Protein AF-A0A2V7HBR3-F1 (afdb_monomer)

Nearest PDB structures (foldseek):
  8g8a-assembly1_B  TM=5.331E-01  e=3.277E-02  Homo sapiens
  6ot0-assembly1_L  TM=5.656E-01  e=1.658E-01  Mus musculus
  3mls-assembly4_O  TM=4.319E-01  e=7.371E-02  Homo sapiens
  7byd-assembly1_E  TM=4.725E-01  e=1.265E-01  Macaca mulatta
  7m74-assembly1_L  TM=4.779E-01  e=2.554E-01  Homo sapiens

Mean predicted aligned error: 19.45 Å

Sequence (365 aa):
MLPGEAHLRPVYDGADARVVEDPAALPRAFVAARARCVDDRGALALLRARAIAPAAEVLLADCASPPAPEARIRAVPEAHIMVAPEARIRAVPEAHIMVDEPARVVVAASTDAPAWLVLTDTWFPGWRARVDGADVVVRRADHAFRAVALPPGRHEVEFTFTPRGLRAGAAITLAALAIVGVLLLPRRRAAVTIAVAVLLLASARTEAALPAPPFALTATPSSVLAGDTVEIGVTPRAATGGPWDVYVVWLFSERAAFLGPDGAWAPRPVPFHARLAAGERARGAWNRAAPPADVTLALVMVRPGADPLDRAEWTHRPALAQVRVAAPSDARPSRPWTTLAGLFVAAVAATALAWGRALSTPRPL

Secondary structure (DSSP, 8-state):
--TTGGGPEEEEE-SS-EEEE-TTSPPSEEEESEEEE--HHHHHHHHHTT-S-TTTEEEESS-SSPPP----------------------PPPEEEEEEEETTEEEEEEEESSSEEEEE-S---TTEEEEETTEEEPPEEETTTEEEEEE-SEEEEEEEEE--TTHHHHHHHHHHHHHHHHHHHSTT-HHHHHHHHHHHHHHTSTTGGGSPPPSEEEEEESSEEETT--EEEEEEES-SS---EEEEEEEET-SS-EEE-TTS-EESS---SEEEEPTT--EEEEE-SS--SS-EEEEEEEE-TT--TT-GGGB-SPPEEEEEEEEPPTTS-------HHHHHHHHHHHHHHHHHHTTS--PPP-

Radius of gyration: 34.86 Å; Cα contacts (8 Å, |Δi|>4): 657; chains: 1; bounding box: 76×58×99 Å

Structure (mmCIF, N/CA/C/O backbone):
data_AF-A0A2V7HBR3-F1
#
_entry.id   AF-A0A2V7HBR3-F1
#
loop_
_atom_site.group_PDB
_atom_site.id
_atom_site.type_symbol
_atom_site.label_atom_id
_atom_site.label_alt_id
_atom_site.label_comp_id
_atom_site.label_asym_id
_atom_site.label_entity_id
_atom_site.label_seq_id
_atom_site.pdbx_PDB_ins_code
_atom_site.Cartn_x
_atom_site.Cartn_y
_atom_site.Cartn_z
_atom_site.occupancy
_atom_site.B_iso_or_equiv
_atom_site.auth_seq_id
_atom_site.auth_comp_id
_atom_site.auth_asym_id
_atom_site.auth_atom_id
_atom_site.pdbx_PDB_model_num
ATOM 1 N N . MET A 1 1 ? 36.110 22.116 -12.862 1.00 45.50 1 MET A N 1
ATOM 2 C CA . MET A 1 1 ? 35.677 21.124 -13.865 1.00 45.50 1 MET A CA 1
ATOM 3 C C . MET A 1 1 ? 36.029 19.754 -13.340 1.00 45.50 1 MET A C 1
ATOM 5 O O . MET A 1 1 ? 37.209 19.445 -13.215 1.00 45.50 1 MET A O 1
ATOM 9 N N . LEU A 1 2 ? 35.020 18.985 -12.942 1.00 43.03 2 LEU A N 1
ATOM 10 C CA . LEU A 1 2 ? 35.221 17.589 -12.568 1.00 43.03 2 LEU A CA 1
ATOM 11 C C . LEU A 1 2 ? 35.425 16.777 -13.864 1.00 43.03 2 LEU A C 1
ATOM 13 O O . LEU A 1 2 ? 34.750 17.052 -14.860 1.00 43.03 2 LEU A O 1
ATOM 17 N N . PRO A 1 3 ? 36.358 15.811 -13.907 1.00 41.28 3 PRO A N 1
ATOM 18 C CA . PRO A 1 3 ? 36.577 14.986 -15.092 1.00 41.28 3 PRO A CA 1
ATOM 19 C C . PRO A 1 3 ? 35.320 14.143 -15.364 1.00 41.28 3 PRO A C 1
ATOM 21 O O . PRO A 1 3 ? 35.050 13.166 -14.672 1.00 41.28 3 PRO A O 1
ATOM 24 N N . GLY A 1 4 ? 34.512 14.572 -16.338 1.00 57.59 4 GLY A N 1
ATOM 25 C CA . GLY A 1 4 ? 33.230 13.949 -16.691 1.00 57.59 4 GLY A CA 1
ATOM 26 C C . GLY A 1 4 ? 32.223 14.887 -17.368 1.00 57.59 4 GLY A C 1
ATOM 27 O O . GLY A 1 4 ? 31.343 14.411 -18.074 1.00 57.59 4 GL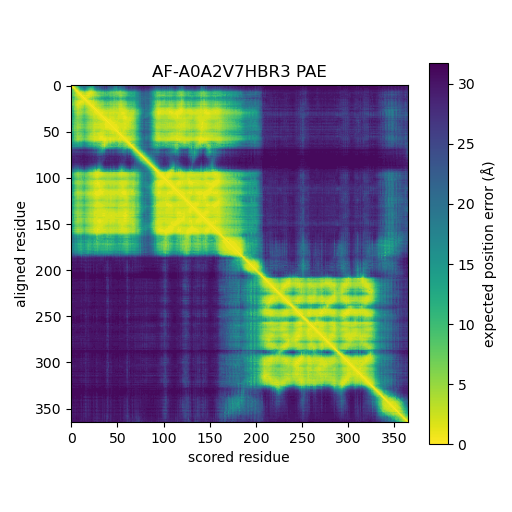Y A O 1
ATOM 28 N N . GLU A 1 5 ? 32.373 16.207 -17.229 1.00 62.59 5 GLU A N 1
ATOM 29 C CA . GLU A 1 5 ? 31.376 17.209 -17.667 1.00 62.59 5 GLU A CA 1
ATOM 30 C C . GLU A 1 5 ? 31.485 17.638 -19.145 1.00 62.59 5 GLU A C 1
ATOM 32 O O . GLU A 1 5 ? 30.746 18.511 -19.585 1.00 62.59 5 GLU A O 1
ATOM 37 N N . ALA A 1 6 ? 32.385 17.045 -19.937 1.00 65.19 6 ALA A N 1
ATOM 38 C CA . ALA A 1 6 ? 32.686 17.508 -21.302 1.00 65.19 6 ALA A CA 1
ATOM 39 C C . ALA A 1 6 ? 31.509 17.409 -22.300 1.00 65.19 6 ALA A C 1
ATOM 41 O O . ALA A 1 6 ? 31.568 18.006 -23.371 1.00 65.19 6 ALA A O 1
ATOM 42 N N . HIS A 1 7 ? 30.457 16.656 -21.964 1.00 78.56 7 HIS A N 1
ATOM 43 C CA . HIS A 1 7 ? 29.259 16.474 -22.791 1.00 78.56 7 HIS A CA 1
ATOM 44 C C . HIS A 1 7 ? 28.088 17.379 -22.376 1.00 78.56 7 HIS A C 1
ATOM 46 O O . HIS A 1 7 ? 27.110 17.475 -23.116 1.00 78.56 7 HIS A O 1
ATOM 52 N N . LEU A 1 8 ? 28.187 18.048 -21.224 1.00 87.12 8 LEU A N 1
ATOM 53 C CA . LEU A 1 8 ? 27.127 18.894 -20.688 1.00 87.12 8 LEU A CA 1
ATOM 54 C C . LEU A 1 8 ? 27.167 20.271 -21.353 1.00 87.12 8 LEU A C 1
ATOM 56 O O . LEU A 1 8 ? 28.211 20.928 -21.402 1.00 87.12 8 LEU A O 1
ATOM 60 N N . ARG A 1 9 ? 26.021 20.721 -21.859 1.00 88.50 9 ARG A N 1
ATOM 61 C CA . ARG A 1 9 ? 25.876 22.010 -22.540 1.00 88.50 9 ARG A CA 1
ATOM 62 C C . ARG A 1 9 ? 25.323 23.045 -21.564 1.00 88.50 9 ARG A C 1
ATOM 64 O O . ARG A 1 9 ? 24.256 22.819 -21.007 1.00 88.50 9 ARG A O 1
ATOM 71 N N . PRO A 1 10 ? 25.998 24.176 -21.315 1.00 90.06 10 PRO A N 1
ATOM 72 C CA . PRO A 1 10 ? 25.436 25.214 -20.458 1.00 90.06 10 PRO A CA 1
ATOM 73 C C . PRO A 1 10 ? 24.206 25.846 -21.126 1.00 90.06 10 PRO A C 1
ATOM 75 O O . PRO A 1 10 ? 24.282 26.284 -22.271 1.00 90.06 10 PRO A O 1
ATOM 78 N N . VAL A 1 11 ? 23.086 25.893 -20.401 1.00 93.69 11 VAL A N 1
ATOM 79 C CA . VAL A 1 11 ? 21.827 26.542 -20.820 1.00 93.69 11 VAL A CA 1
ATOM 80 C C . VAL A 1 11 ? 21.635 27.870 -20.088 1.00 93.69 11 VAL A C 1
ATOM 82 O O . VAL A 1 11 ? 21.118 28.827 -20.656 1.00 93.69 11 VAL A O 1
ATOM 85 N N . TYR A 1 12 ? 22.080 27.940 -18.833 1.00 93.12 12 TYR A N 1
ATOM 86 C CA . TYR A 1 12 ? 22.043 29.140 -18.006 1.00 93.12 12 TYR A CA 1
ATOM 87 C C . TYR A 1 12 ? 23.258 29.174 -17.081 1.00 93.12 12 TYR A C 1
ATOM 89 O O . TYR A 1 12 ? 23.636 28.146 -16.518 1.00 93.12 12 TYR A O 1
ATOM 97 N N . ASP A 1 13 ? 23.854 30.348 -16.908 1.00 92.81 13 ASP A N 1
ATOM 98 C CA . ASP A 1 13 ? 24.960 30.567 -15.975 1.00 92.81 13 ASP A CA 1
ATOM 99 C C . ASP A 1 13 ? 24.785 31.953 -15.339 1.00 92.81 13 ASP A C 1
ATOM 101 O O . ASP A 1 13 ? 25.105 32.980 -15.941 1.00 92.81 13 ASP A O 1
ATOM 105 N N . GLY A 1 14 ? 24.146 31.975 -14.170 1.00 93.69 14 GLY A N 1
ATOM 106 C CA . GLY A 1 14 ? 23.805 33.171 -13.406 1.00 93.69 14 GLY A CA 1
ATOM 107 C C . GLY A 1 14 ? 24.475 33.195 -12.034 1.00 93.69 14 GLY A C 1
ATOM 108 O O . GLY A 1 14 ? 25.116 32.238 -11.606 1.00 93.69 14 GLY A O 1
ATOM 109 N N . ALA A 1 15 ? 24.322 34.310 -11.317 1.00 91.88 15 ALA A N 1
ATOM 110 C CA . ALA A 1 15 ? 24.878 34.462 -9.969 1.00 91.88 15 ALA A CA 1
ATOM 111 C C . ALA A 1 15 ? 24.198 33.555 -8.919 1.00 91.88 15 ALA A C 1
ATOM 113 O O . ALA A 1 15 ? 24.760 33.324 -7.851 1.00 91.88 15 ALA A O 1
ATOM 114 N N . ASP A 1 16 ? 22.992 33.068 -9.208 1.00 94.75 16 ASP A N 1
ATOM 115 C CA . ASP A 1 16 ? 22.152 32.222 -8.359 1.00 94.75 16 ASP A CA 1
ATOM 116 C C . ASP A 1 16 ? 22.270 30.729 -8.695 1.00 94.75 16 ASP A C 1
ATOM 118 O O . ASP A 1 16 ? 22.240 29.889 -7.793 1.00 94.75 16 ASP A O 1
ATOM 122 N N . ALA A 1 17 ? 22.407 30.387 -9.978 1.00 93.94 17 ALA A N 1
ATOM 123 C CA . ALA A 1 17 ? 22.464 29.005 -10.427 1.00 93.94 17 ALA A CA 1
ATOM 124 C C . ALA A 1 17 ? 23.166 28.832 -11.778 1.00 93.94 17 ALA A C 1
ATOM 126 O O . ALA A 1 17 ? 23.216 29.727 -12.618 1.00 93.94 17 ALA A O 1
ATOM 127 N N . ARG A 1 18 ? 23.614 27.597 -12.018 1.00 92.62 18 ARG A N 1
ATOM 128 C CA . ARG A 1 18 ? 24.078 27.121 -13.320 1.00 92.62 18 ARG A CA 1
ATOM 129 C C . ARG A 1 18 ? 23.195 25.963 -13.768 1.00 92.62 18 ARG A C 1
ATOM 131 O O . ARG A 1 18 ? 23.105 24.955 -13.068 1.00 92.62 18 ARG A O 1
ATOM 138 N N . VAL A 1 19 ? 22.550 26.104 -14.922 1.00 92.19 19 VAL A N 1
ATOM 139 C CA . VAL A 1 19 ? 21.742 25.051 -15.551 1.00 92.19 19 VAL A CA 1
ATOM 140 C C . VAL A 1 19 ? 22.513 24.509 -16.742 1.00 92.19 19 VAL A C 1
ATOM 142 O O . VAL A 1 19 ? 22.927 25.257 -17.629 1.00 92.19 19 VAL A O 1
ATOM 145 N N . VAL A 1 20 ? 22.693 23.194 -16.764 1.00 92.00 20 VAL A N 1
ATOM 146 C CA . VAL A 1 20 ? 23.333 22.472 -17.861 1.00 92.00 20 VAL A CA 1
ATOM 147 C C . VAL A 1 20 ? 22.355 21.445 -18.426 1.00 92.00 20 VAL A C 1
ATOM 149 O O . VAL A 1 20 ? 21.611 20.813 -17.681 1.00 92.00 20 VAL A O 1
ATOM 152 N N . GLU A 1 21 ? 22.349 21.297 -19.742 1.00 90.06 21 GLU A N 1
ATOM 153 C CA . GLU A 1 21 ? 21.641 20.254 -20.473 1.00 90.06 21 GLU A CA 1
ATOM 154 C C . GLU A 1 21 ? 22.579 19.066 -20.690 1.00 90.06 21 GLU A C 1
ATOM 156 O O . GLU A 1 21 ? 23.729 19.230 -21.108 1.00 90.06 21 GLU A O 1
ATOM 161 N N . ASP A 1 22 ? 22.071 17.864 -20.425 1.00 89.88 22 ASP A N 1
ATOM 162 C CA . ASP A 1 22 ? 22.724 16.611 -20.786 1.00 89.88 22 ASP A CA 1
ATOM 163 C C . ASP A 1 22 ? 22.070 16.044 -22.061 1.00 89.88 22 ASP A C 1
ATOM 165 O O . ASP A 1 22 ? 21.015 15.413 -21.976 1.00 89.88 22 ASP A O 1
ATOM 169 N N . PRO A 1 23 ? 22.670 16.237 -23.251 1.00 84.88 23 PRO A N 1
ATOM 170 C CA . PRO A 1 23 ? 22.123 15.707 -24.499 1.00 84.88 23 PRO A CA 1
ATOM 171 C C . PRO A 1 23 ? 22.248 14.180 -24.608 1.00 84.88 23 PRO A C 1
ATOM 173 O O . PRO A 1 23 ? 21.689 13.591 -25.531 1.00 84.88 23 PRO A O 1
ATOM 176 N N . ALA A 1 24 ? 23.006 13.533 -23.716 1.00 83.44 24 ALA A N 1
ATOM 177 C CA . ALA A 1 24 ? 23.118 12.081 -23.652 1.00 83.44 24 ALA A CA 1
ATOM 178 C C . ALA A 1 24 ? 22.051 11.450 -22.737 1.00 83.44 24 ALA A C 1
ATOM 180 O O . ALA A 1 24 ? 21.957 10.220 -22.676 1.00 83.44 24 ALA A O 1
ATOM 181 N N . ALA A 1 25 ? 21.246 12.262 -22.041 1.00 85.44 25 ALA A N 1
ATOM 182 C CA . ALA A 1 25 ? 20.149 11.773 -21.224 1.00 85.44 25 ALA A CA 1
ATOM 183 C C . ALA A 1 25 ? 19.090 11.081 -22.093 1.00 85.44 25 ALA A C 1
ATOM 185 O O . ALA A 1 25 ? 18.684 11.577 -23.146 1.00 85.44 25 ALA A O 1
ATOM 186 N N . LEU A 1 26 ? 18.620 9.922 -21.633 1.00 88.31 26 LEU A N 1
ATOM 187 C CA . LEU A 1 26 ? 17.525 9.226 -22.298 1.00 88.31 26 LEU A CA 1
ATOM 188 C C . LEU A 1 26 ? 16.212 9.990 -22.101 1.00 88.31 26 LEU A C 1
ATOM 190 O O . LEU A 1 26 ? 15.996 10.569 -21.032 1.00 88.31 26 LEU A O 1
ATOM 194 N N . PRO A 1 27 ? 15.310 9.968 -23.099 1.00 92.25 27 PRO A N 1
ATOM 195 C CA . PRO A 1 27 ? 13.983 10.532 -22.927 1.00 92.25 27 PRO A CA 1
ATOM 196 C C . PRO A 1 27 ? 13.239 9.791 -21.814 1.00 92.25 27 PRO A C 1
ATOM 198 O O . PRO A 1 27 ? 13.493 8.620 -21.535 1.00 92.25 27 PRO A O 1
ATOM 201 N N . ARG A 1 28 ? 12.267 10.468 -21.197 1.00 93.69 28 ARG A N 1
ATOM 202 C CA . ARG A 1 28 ? 11.468 9.910 -20.095 1.00 93.69 28 ARG A CA 1
ATOM 203 C C . ARG A 1 28 ? 10.748 8.606 -20.467 1.00 93.69 28 ARG A C 1
ATOM 205 O O . ARG A 1 28 ? 10.520 7.763 -19.603 1.00 93.69 28 ARG A O 1
ATOM 212 N N . ALA A 1 29 ? 10.385 8.439 -21.738 1.00 95.88 29 ALA A N 1
ATOM 213 C CA . ALA A 1 29 ? 9.864 7.194 -22.285 1.00 95.88 29 ALA A CA 1
ATOM 214 C C . ALA A 1 29 ? 10.777 6.706 -23.415 1.00 95.88 29 ALA A C 1
ATOM 216 O O . ALA A 1 29 ? 11.098 7.477 -24.316 1.00 95.88 29 ALA A O 1
ATOM 217 N N . PHE A 1 30 ? 11.180 5.437 -23.381 1.00 95.00 30 PHE A N 1
ATOM 218 C CA . PHE A 1 30 ? 12.025 4.830 -24.413 1.00 95.00 30 PHE A CA 1
ATOM 219 C C . PHE A 1 30 ? 11.743 3.334 -24.568 1.00 95.00 30 PHE A C 1
ATOM 221 O O . PHE A 1 30 ? 11.184 2.696 -23.676 1.00 95.00 30 PHE A O 1
ATOM 228 N N . VAL A 1 31 ? 12.143 2.761 -25.705 1.00 95.31 31 VAL A N 1
ATOM 229 C CA . VAL A 1 31 ? 11.976 1.332 -25.997 1.00 95.31 31 VAL A CA 1
ATOM 230 C C . VAL A 1 31 ? 13.316 0.612 -25.859 1.00 95.31 31 VAL A C 1
ATOM 232 O O . VAL A 1 31 ? 14.257 0.910 -26.588 1.00 95.31 31 VAL A O 1
ATOM 235 N N . ALA A 1 32 ? 13.388 -0.361 -24.952 1.00 94.19 32 ALA A N 1
ATOM 236 C CA . ALA A 1 32 ? 14.532 -1.247 -24.777 1.00 94.19 32 ALA A CA 1
ATOM 237 C C . ALA A 1 32 ? 14.280 -2.591 -25.476 1.00 94.19 32 ALA A C 1
ATOM 239 O O . ALA A 1 32 ? 13.278 -3.264 -25.231 1.00 94.19 32 ALA A O 1
ATOM 240 N N . ALA A 1 33 ? 15.210 -3.010 -26.334 1.00 91.75 33 ALA A N 1
ATOM 241 C CA . ALA A 1 33 ? 15.062 -4.230 -27.133 1.00 91.75 33 ALA A CA 1
ATOM 242 C C . ALA A 1 33 ? 15.204 -5.522 -26.311 1.00 91.75 33 ALA A C 1
ATOM 244 O O . ALA A 1 33 ? 14.696 -6.572 -26.697 1.00 91.75 33 ALA A O 1
ATOM 245 N N . ARG A 1 34 ? 15.932 -5.476 -25.192 1.00 90.94 34 ARG A N 1
ATOM 246 C CA . ARG A 1 34 ? 16.224 -6.650 -24.362 1.00 90.94 34 ARG A CA 1
ATOM 247 C C . ARG A 1 34 ? 15.800 -6.417 -22.928 1.00 90.94 34 ARG A C 1
ATOM 249 O O . ARG A 1 34 ? 15.767 -5.284 -22.463 1.00 90.94 34 ARG A O 1
ATOM 256 N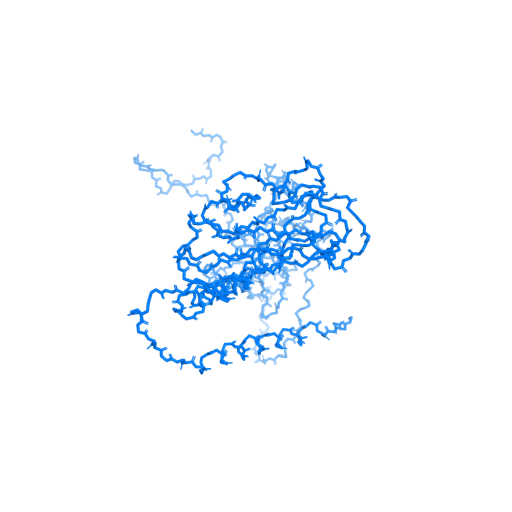 N . ALA A 1 35 ? 15.550 -7.509 -22.221 1.00 93.94 35 ALA A N 1
ATOM 257 C CA . ALA A 1 35 ? 15.320 -7.491 -20.789 1.00 93.94 35 ALA A CA 1
ATOM 258 C C . ALA A 1 35 ? 16.174 -8.545 -20.090 1.00 93.94 35 ALA A C 1
ATOM 260 O O . ALA A 1 35 ? 16.412 -9.625 -20.633 1.00 93.94 35 ALA A O 1
ATOM 261 N N . ARG A 1 36 ? 16.580 -8.246 -18.859 1.00 94.56 36 ARG A N 1
ATOM 262 C CA . ARG A 1 36 ? 17.265 -9.175 -17.959 1.00 94.56 36 ARG A CA 1
ATOM 263 C C . ARG A 1 36 ? 16.583 -9.152 -16.606 1.00 94.56 36 ARG A C 1
ATOM 265 O O . ARG A 1 36 ? 16.372 -8.087 -16.041 1.00 94.56 36 ARG A O 1
ATOM 272 N N . CYS A 1 37 ? 16.265 -10.324 -16.075 1.00 95.00 37 CYS A N 1
ATOM 273 C CA . CYS A 1 37 ? 15.738 -10.424 -14.722 1.00 95.00 37 CYS A CA 1
ATOM 274 C C . CYS A 1 37 ? 16.870 -10.336 -13.705 1.00 95.00 37 CYS A C 1
ATOM 276 O O . CYS A 1 37 ? 17.851 -11.073 -13.803 1.00 95.00 37 CYS A O 1
ATOM 278 N N . VAL A 1 38 ? 16.738 -9.429 -12.743 1.00 94.44 38 VAL A N 1
ATOM 279 C CA . VAL A 1 38 ? 17.707 -9.252 -11.662 1.00 94.44 38 VAL A CA 1
ATOM 280 C C . VAL A 1 38 ? 16.986 -8.733 -10.418 1.00 94.44 38 VAL A C 1
ATOM 282 O O . VAL A 1 38 ? 15.947 -8.081 -10.516 1.00 94.44 38 VAL A O 1
ATOM 285 N N . ASP A 1 39 ? 17.512 -9.031 -9.235 1.00 92.44 39 ASP A N 1
ATOM 286 C CA . ASP A 1 39 ? 16.993 -8.464 -7.994 1.00 92.44 39 ASP A CA 1
ATOM 287 C C . ASP A 1 39 ? 17.384 -6.980 -7.840 1.00 92.44 39 ASP A C 1
ATOM 289 O O . ASP A 1 39 ? 18.261 -6.462 -8.534 1.00 92.44 39 ASP A O 1
ATOM 293 N N . ASP A 1 40 ? 16.753 -6.268 -6.904 1.00 90.06 40 ASP A N 1
ATOM 294 C CA . ASP A 1 40 ? 16.967 -4.821 -6.746 1.00 90.06 40 ASP A CA 1
ATOM 295 C C . ASP A 1 40 ? 18.429 -4.462 -6.416 1.00 90.06 40 ASP A C 1
ATOM 297 O O . ASP A 1 40 ? 18.940 -3.429 -6.858 1.00 90.06 40 ASP A O 1
ATOM 301 N N . ARG A 1 41 ? 19.131 -5.323 -5.665 1.00 92.88 41 ARG A N 1
ATOM 302 C CA . ARG A 1 41 ? 20.550 -5.119 -5.339 1.00 92.88 41 ARG A CA 1
ATOM 303 C C . ARG A 1 41 ? 21.435 -5.284 -6.571 1.00 92.88 41 ARG A C 1
ATOM 305 O O . ARG A 1 41 ? 22.304 -4.441 -6.797 1.00 92.88 41 ARG A O 1
ATOM 312 N N . GLY A 1 42 ? 21.213 -6.329 -7.367 1.00 92.88 42 GLY A N 1
ATOM 313 C CA . GLY A 1 42 ? 21.936 -6.560 -8.611 1.00 92.88 42 GLY A CA 1
ATOM 314 C C . GLY A 1 42 ? 21.656 -5.478 -9.652 1.00 92.88 42 GLY A C 1
ATOM 315 O O . GLY A 1 42 ? 22.597 -4.999 -10.286 1.00 92.88 42 GLY A O 1
ATOM 316 N N . ALA A 1 43 ? 20.404 -5.015 -9.766 1.00 93.12 43 ALA A N 1
ATOM 317 C CA . ALA A 1 43 ? 20.039 -3.907 -10.648 1.00 93.12 43 ALA A CA 1
ATOM 318 C C . ALA A 1 43 ? 20.856 -2.649 -10.334 1.00 93.12 43 ALA A C 1
ATOM 320 O O . ALA A 1 43 ? 21.532 -2.099 -11.203 1.00 93.12 43 ALA A O 1
ATOM 321 N N . LEU A 1 44 ? 20.859 -2.234 -9.064 1.00 93.69 44 LEU A N 1
ATOM 322 C CA . LEU A 1 44 ? 21.621 -1.074 -8.610 1.00 93.69 44 LEU A CA 1
ATOM 323 C C . LEU A 1 44 ? 23.129 -1.240 -8.814 1.00 93.69 44 LEU A C 1
ATOM 325 O O . LEU A 1 44 ? 23.798 -0.275 -9.181 1.00 93.69 44 LEU A O 1
ATOM 329 N N . ALA A 1 45 ? 23.674 -2.437 -8.580 1.00 94.00 45 ALA A N 1
ATOM 330 C CA . ALA A 1 45 ? 25.091 -2.709 -8.797 1.00 94.00 45 ALA A CA 1
ATOM 331 C C . ALA A 1 45 ? 25.482 -2.535 -10.275 1.00 94.00 45 ALA A C 1
ATOM 333 O O . ALA A 1 45 ? 26.462 -1.851 -10.570 1.00 94.00 45 ALA A O 1
ATOM 334 N N . LEU A 1 46 ? 24.687 -3.084 -11.200 1.00 93.56 46 LEU A N 1
ATOM 335 C CA . LEU A 1 46 ? 24.919 -2.989 -12.645 1.00 93.56 46 LEU A CA 1
ATOM 336 C C . LEU A 1 46 ? 24.790 -1.548 -13.157 1.00 93.56 46 LEU A C 1
ATOM 338 O O . LEU A 1 46 ? 25.634 -1.097 -13.933 1.00 93.56 46 LEU A O 1
ATOM 342 N N . LEU A 1 47 ? 23.780 -0.811 -12.681 1.00 90.62 47 LEU A N 1
ATOM 343 C CA . LEU A 1 47 ? 23.563 0.594 -13.037 1.00 90.62 47 LEU A CA 1
ATOM 344 C C . LEU A 1 47 ? 24.694 1.495 -12.517 1.00 90.62 47 LEU A C 1
ATOM 346 O O . LEU A 1 47 ? 25.233 2.303 -13.272 1.00 90.62 47 LEU A O 1
ATOM 350 N N . ARG A 1 48 ? 25.120 1.326 -11.256 1.00 92.25 48 ARG A N 1
ATOM 351 C CA . ARG A 1 48 ? 26.243 2.088 -10.673 1.00 92.25 48 ARG A CA 1
ATOM 352 C C . ARG A 1 48 ? 27.564 1.807 -11.376 1.00 92.25 48 ARG A C 1
ATOM 354 O O . ARG A 1 48 ? 28.335 2.733 -11.606 1.00 92.25 48 ARG A O 1
ATOM 361 N N . ALA A 1 49 ? 27.810 0.548 -11.730 1.00 92.88 49 ALA A N 1
ATOM 362 C CA . ALA A 1 49 ? 28.999 0.143 -12.470 1.00 92.88 49 ALA A CA 1
ATOM 363 C C . ALA A 1 49 ? 28.965 0.561 -13.952 1.00 92.88 49 ALA A C 1
ATOM 365 O O . ALA A 1 49 ? 29.952 0.345 -14.651 1.00 92.88 49 ALA A O 1
ATOM 366 N N . ARG A 1 50 ? 27.847 1.127 -14.448 1.00 88.25 50 ARG A N 1
ATOM 367 C CA . ARG A 1 50 ? 27.600 1.407 -15.876 1.00 88.25 50 ARG A CA 1
ATOM 368 C C . ARG A 1 50 ? 27.849 0.180 -16.767 1.00 88.25 50 ARG A C 1
ATOM 370 O O . ARG A 1 50 ? 28.294 0.302 -17.903 1.00 88.25 50 ARG A O 1
ATOM 377 N N . ALA A 1 51 ? 27.559 -1.011 -16.242 1.00 90.00 51 ALA A N 1
ATOM 378 C CA . ALA A 1 51 ? 27.806 -2.287 -16.915 1.00 90.00 51 ALA A CA 1
ATOM 379 C C . ALA A 1 51 ? 26.706 -2.658 -17.928 1.00 90.00 51 ALA A C 1
ATOM 381 O O . ALA A 1 51 ? 26.763 -3.719 -18.548 1.00 90.00 51 ALA A O 1
ATOM 382 N N . ILE A 1 52 ? 25.683 -1.809 -18.063 1.00 90.31 52 ILE A N 1
ATOM 383 C CA . ILE A 1 52 ? 24.531 -1.982 -18.949 1.00 90.31 52 ILE A CA 1
ATOM 384 C C . ILE A 1 52 ? 24.229 -0.646 -19.625 1.00 90.31 52 ILE A C 1
ATOM 386 O O . ILE A 1 52 ? 24.400 0.410 -19.018 1.00 90.31 52 ILE A O 1
ATOM 390 N N . ALA A 1 53 ? 23.774 -0.710 -20.877 1.00 90.31 53 ALA A N 1
ATOM 391 C CA . ALA A 1 53 ? 23.245 0.425 -21.623 1.00 90.31 53 ALA A CA 1
ATOM 392 C C . ALA A 1 53 ? 21.707 0.447 -21.487 1.00 90.31 53 ALA A C 1
ATOM 394 O O . ALA A 1 53 ? 21.051 -0.363 -22.150 1.00 90.31 53 ALA A O 1
ATOM 395 N N . PRO A 1 54 ? 21.117 1.348 -20.673 1.00 87.06 54 PRO A N 1
ATOM 396 C CA . PRO A 1 54 ? 19.684 1.300 -20.350 1.00 87.06 54 PRO A CA 1
ATOM 397 C C . PRO A 1 54 ? 18.774 1.442 -21.575 1.00 87.06 54 PRO A C 1
ATOM 399 O O . PRO A 1 54 ? 17.718 0.829 -21.637 1.00 87.06 54 PRO A O 1
ATOM 402 N N . ALA A 1 55 ? 19.225 2.165 -22.605 1.00 88.62 55 ALA A N 1
ATOM 403 C CA . ALA A 1 55 ? 18.502 2.304 -23.872 1.00 88.62 55 ALA A CA 1
ATOM 404 C C . ALA A 1 55 ? 18.317 0.977 -24.631 1.00 88.62 55 ALA A C 1
ATOM 406 O O . ALA A 1 55 ? 17.422 0.853 -25.458 1.00 88.62 55 ALA A O 1
ATOM 407 N N . ALA A 1 56 ? 19.191 -0.006 -24.396 1.00 90.31 56 ALA A N 1
ATOM 408 C CA . ALA A 1 56 ? 19.212 -1.264 -25.137 1.00 90.31 56 ALA A CA 1
ATOM 409 C C . ALA A 1 56 ? 18.716 -2.457 -24.309 1.00 90.31 56 ALA A C 1
ATOM 411 O O . ALA A 1 56 ? 18.240 -3.443 -24.880 1.00 90.31 56 ALA A O 1
ATOM 412 N N . GLU A 1 57 ? 18.863 -2.408 -22.985 1.00 93.81 57 GLU A N 1
ATOM 413 C CA . GLU A 1 57 ? 18.541 -3.514 -22.086 1.00 93.81 57 GLU A CA 1
ATOM 414 C C . GLU A 1 57 ? 17.953 -3.003 -20.766 1.00 93.81 57 GLU A C 1
ATOM 416 O O . GLU A 1 57 ? 18.619 -2.269 -20.039 1.00 93.81 57 GLU A O 1
ATOM 421 N N . VAL A 1 58 ? 16.730 -3.442 -20.453 1.00 95.38 58 VAL A N 1
ATOM 422 C CA . VAL A 1 58 ? 16.028 -3.125 -19.202 1.00 95.38 58 VAL A CA 1
ATOM 423 C C . VAL A 1 58 ? 16.231 -4.218 -18.150 1.00 95.38 58 VAL A C 1
ATOM 425 O O . VAL A 1 58 ? 16.170 -5.416 -18.444 1.00 95.38 58 VAL A O 1
ATOM 428 N N . LEU A 1 59 ? 16.436 -3.823 -16.896 1.00 96.25 59 LEU A N 1
ATOM 429 C CA . LEU A 1 59 ? 16.548 -4.735 -15.759 1.00 96.25 59 LEU A CA 1
ATOM 430 C C . LEU A 1 59 ? 15.193 -4.911 -15.076 1.00 96.25 59 LEU A C 1
ATOM 432 O O . LEU A 1 59 ? 14.685 -3.979 -14.468 1.00 96.25 59 LEU A O 1
ATOM 436 N N . LEU A 1 60 ? 14.599 -6.098 -15.147 1.00 95.50 60 LEU A N 1
ATOM 437 C CA . LEU A 1 60 ? 13.280 -6.372 -14.576 1.00 95.50 60 LEU A CA 1
ATOM 438 C C . LEU A 1 60 ? 13.397 -7.043 -13.208 1.00 95.50 60 LEU A C 1
ATOM 440 O O . LEU A 1 60 ? 14.092 -8.048 -13.060 1.00 95.50 60 LEU A O 1
ATOM 444 N N . ALA A 1 61 ? 12.666 -6.519 -12.227 1.00 92.00 61 ALA A N 1
ATOM 445 C CA . ALA A 1 61 ? 12.561 -7.129 -10.908 1.00 92.00 61 ALA A CA 1
ATOM 446 C C . ALA A 1 61 ? 11.474 -8.219 -10.856 1.00 92.00 61 ALA A C 1
ATOM 448 O O . ALA A 1 61 ? 10.573 -8.283 -11.699 1.00 92.00 61 ALA A O 1
ATOM 449 N N . ASP A 1 62 ? 11.532 -9.042 -9.806 1.00 85.00 62 ASP A N 1
ATOM 450 C CA . ASP A 1 62 ? 10.511 -10.036 -9.449 1.00 85.00 62 ASP A CA 1
ATOM 451 C C . ASP A 1 62 ? 10.220 -11.065 -10.571 1.00 85.00 62 ASP A C 1
ATOM 453 O O . ASP A 1 62 ? 9.081 -11.506 -10.762 1.00 85.00 62 ASP A O 1
ATOM 457 N N . CYS A 1 63 ? 11.250 -11.452 -11.335 1.00 83.69 63 CYS A N 1
ATOM 458 C CA . CYS A 1 63 ? 11.178 -12.493 -12.365 1.00 83.69 63 CYS A CA 1
ATOM 459 C C . CYS A 1 63 ? 12.404 -13.420 -12.346 1.00 83.69 63 CYS A C 1
ATOM 461 O O . CYS A 1 63 ? 13.490 -13.017 -11.942 1.00 83.69 63 CYS A O 1
ATOM 463 N N . ALA A 1 64 ? 12.217 -14.680 -12.760 1.00 79.12 64 ALA A N 1
ATOM 464 C CA . ALA A 1 64 ? 13.298 -15.667 -12.887 1.00 79.12 64 ALA A CA 1
ATOM 465 C C . ALA A 1 64 ? 13.903 -15.679 -14.303 1.00 79.12 64 ALA A C 1
ATOM 467 O O . ALA A 1 64 ? 15.112 -15.801 -14.473 1.00 79.12 64 ALA A O 1
ATOM 468 N N . SER A 1 65 ? 13.060 -15.497 -15.318 1.00 78.62 65 SER A N 1
ATOM 469 C CA . SER A 1 65 ? 13.439 -15.241 -16.706 1.00 78.62 65 SER A CA 1
ATOM 470 C C . SER A 1 65 ? 12.543 -14.134 -17.268 1.00 78.62 65 SER A C 1
ATOM 472 O O . SER A 1 65 ? 11.405 -13.985 -16.797 1.00 78.62 65 SER A O 1
ATOM 474 N N . PRO A 1 66 ? 13.032 -13.319 -18.224 1.00 76.88 66 PRO A N 1
ATOM 475 C CA . PRO A 1 66 ? 12.207 -12.287 -18.830 1.00 76.88 66 PRO A CA 1
ATOM 476 C C . PRO A 1 66 ? 11.003 -12.964 -19.482 1.00 76.88 66 PRO A C 1
ATOM 478 O O . PRO A 1 66 ? 11.202 -13.841 -20.329 1.00 76.88 66 PRO A O 1
ATOM 481 N N . PRO A 1 67 ? 9.764 -12.626 -19.086 1.00 75.69 67 PRO A N 1
ATOM 482 C CA . PRO A 1 67 ? 8.611 -13.173 -19.770 1.00 75.69 67 PRO A CA 1
ATOM 483 C C . PRO A 1 67 ? 8.698 -12.736 -21.230 1.00 75.69 67 PRO A C 1
ATOM 485 O O . PRO A 1 67 ? 9.026 -11.578 -21.511 1.00 75.69 67 PRO A O 1
ATOM 488 N N . ALA A 1 68 ? 8.425 -13.661 -22.150 1.00 67.19 68 ALA A N 1
ATOM 489 C CA . ALA A 1 68 ? 8.271 -13.288 -23.544 1.00 67.19 68 ALA A CA 1
ATOM 490 C C . ALA A 1 68 ? 7.238 -12.146 -23.621 1.00 67.19 68 ALA A C 1
ATOM 492 O O . ALA A 1 68 ? 6.274 -12.158 -22.840 1.00 67.19 68 ALA A O 1
ATOM 493 N N . PRO A 1 69 ? 7.406 -11.163 -24.524 1.00 61.78 69 PRO A N 1
ATOM 494 C CA . PRO A 1 69 ? 6.354 -10.214 -24.878 1.00 61.78 69 PRO A CA 1
ATOM 495 C C . PRO A 1 69 ? 5.195 -10.939 -25.585 1.00 61.78 69 PRO A C 1
ATOM 497 O O . PRO A 1 69 ? 4.841 -10.657 -26.722 1.00 61.78 69 PRO A O 1
ATOM 500 N N . GLU A 1 70 ? 4.628 -11.953 -24.937 1.00 51.31 70 GLU A N 1
ATOM 501 C CA . GLU A 1 70 ? 3.481 -12.703 -25.400 1.00 51.31 70 GLU A CA 1
ATOM 502 C C . GLU A 1 70 ? 2.246 -11.876 -25.088 1.00 51.31 70 GLU A C 1
ATOM 504 O O . GLU A 1 70 ? 1.713 -11.850 -23.974 1.00 51.31 70 GLU A O 1
ATOM 509 N N . ALA A 1 71 ? 1.797 -11.183 -26.126 1.00 45.88 71 ALA A N 1
ATOM 510 C CA . ALA A 1 71 ? 0.458 -10.666 -26.243 1.00 45.88 71 ALA A CA 1
ATOM 511 C C . ALA A 1 71 ? -0.563 -11.799 -26.027 1.00 45.88 71 ALA A C 1
ATOM 513 O O . ALA A 1 71 ? -1.053 -12.412 -26.969 1.00 45.88 71 ALA A O 1
ATOM 514 N N . ARG A 1 72 ? -1.005 -12.001 -24.782 1.00 41.97 72 ARG A N 1
ATOM 515 C CA . ARG A 1 72 ? -2.423 -12.302 -24.533 1.00 41.97 72 ARG A CA 1
ATOM 516 C C . ARG A 1 72 ? -3.227 -11.003 -24.621 1.00 41.97 72 ARG A C 1
ATOM 518 O O . ARG A 1 72 ? -3.989 -10.668 -23.721 1.00 41.97 72 ARG A O 1
ATOM 525 N N . ILE A 1 73 ? -3.062 -10.276 -25.727 1.00 50.84 73 ILE A N 1
ATOM 526 C CA . ILE A 1 73 ? -4.079 -9.344 -26.194 1.00 50.84 73 ILE A CA 1
ATOM 527 C C . ILE A 1 73 ? -5.217 -10.269 -26.623 1.00 50.84 73 ILE A C 1
ATOM 529 O O . ILE A 1 73 ? -5.153 -10.899 -27.676 1.00 50.84 73 ILE A O 1
ATOM 533 N N . ARG A 1 74 ? -6.214 -10.474 -25.751 1.00 41.53 74 ARG A N 1
ATOM 534 C CA . ARG A 1 74 ? -7.474 -11.090 -26.177 1.00 41.53 74 ARG A CA 1
ATOM 535 C C . ARG A 1 74 ? -7.969 -10.205 -27.308 1.00 41.53 74 ARG A C 1
ATOM 537 O O . ARG A 1 74 ? -8.298 -9.055 -27.037 1.00 41.53 74 ARG A O 1
ATOM 544 N N . ALA A 1 75 ? -7.939 -10.726 -28.534 1.00 38.56 75 ALA A N 1
ATOM 545 C CA . ALA A 1 75 ? -8.417 -10.031 -29.714 1.00 38.56 75 ALA A CA 1
ATOM 546 C C . ALA A 1 75 ? -9.758 -9.368 -29.380 1.00 38.56 75 ALA A C 1
ATOM 548 O O . ALA A 1 75 ? -10.751 -10.044 -29.099 1.00 38.56 75 ALA A O 1
ATOM 549 N N . VAL A 1 76 ? -9.755 -8.039 -29.326 1.00 39.91 76 VAL A N 1
ATOM 550 C CA . VAL A 1 76 ? -10.983 -7.263 -29.439 1.00 39.91 76 VAL A CA 1
ATOM 551 C C . VAL A 1 76 ? -11.492 -7.556 -30.855 1.00 39.91 76 VAL A C 1
ATOM 553 O O . VAL A 1 76 ? -10.670 -7.543 -31.774 1.00 39.91 76 VAL A O 1
ATOM 556 N N . PRO A 1 77 ? -12.779 -7.896 -31.064 1.00 37.78 77 PRO A N 1
ATOM 557 C CA . PRO A 1 77 ? -13.276 -8.171 -32.406 1.00 37.78 77 PRO A CA 1
ATOM 558 C C . PRO A 1 77 ? -13.002 -6.950 -33.284 1.00 37.78 77 PRO A C 1
ATOM 560 O O . PRO A 1 77 ? -13.354 -5.833 -32.904 1.00 37.78 77 PRO A O 1
ATOM 563 N N . GLU A 1 78 ? -12.330 -7.176 -34.411 1.00 38.09 78 GLU A N 1
ATOM 564 C CA . GLU A 1 78 ? -11.907 -6.150 -35.360 1.00 38.09 78 GLU A CA 1
ATOM 565 C C . GLU A 1 78 ? -13.091 -5.259 -35.758 1.00 38.09 78 GLU A C 1
ATOM 567 O O . GLU A 1 78 ? -13.977 -5.655 -36.515 1.00 38.09 78 GLU A O 1
ATOM 572 N N . ALA A 1 79 ? -13.096 -4.016 -35.277 1.00 34.62 79 ALA A N 1
ATOM 573 C CA . ALA A 1 79 ? -13.759 -2.948 -36.000 1.00 34.62 79 ALA A CA 1
ATOM 574 C C . ALA A 1 79 ? -12.843 -2.601 -37.178 1.00 34.62 79 ALA A C 1
ATOM 576 O O . ALA A 1 79 ? -11.734 -2.105 -36.992 1.00 34.62 79 ALA A O 1
ATOM 577 N N . HIS A 1 80 ? -13.296 -2.944 -38.381 1.00 36.31 80 HIS A N 1
ATOM 578 C CA . HIS A 1 80 ? -12.591 -2.766 -39.643 1.00 36.31 80 HIS A CA 1
ATOM 579 C C . HIS A 1 80 ? -12.031 -1.340 -39.780 1.00 36.31 80 HIS A C 1
ATOM 581 O O . HIS A 1 80 ? -12.790 -0.392 -39.979 1.00 36.31 80 HIS A O 1
ATOM 587 N N . ILE A 1 81 ? -10.706 -1.193 -39.759 1.00 38.78 81 ILE A N 1
ATOM 588 C CA . ILE A 1 81 ? -10.034 -0.018 -40.317 1.00 38.78 81 ILE A CA 1
ATOM 589 C C . ILE A 1 81 ? -9.116 -0.516 -41.432 1.00 38.78 81 ILE A C 1
ATOM 591 O O . ILE A 1 81 ? -8.071 -1.116 -41.202 1.00 38.78 81 ILE A O 1
ATOM 595 N N . MET A 1 82 ? -9.565 -0.283 -42.663 1.00 35.06 82 MET A N 1
ATOM 596 C CA . MET A 1 82 ? -8.791 -0.435 -43.890 1.00 35.06 82 MET A CA 1
ATOM 597 C C . MET A 1 82 ? -7.599 0.532 -43.868 1.00 35.06 82 MET A C 1
ATOM 599 O O . MET A 1 82 ? -7.794 1.735 -44.033 1.00 35.06 82 MET A O 1
ATOM 603 N N . VAL A 1 83 ? -6.373 0.023 -43.736 1.00 39.66 83 VAL A N 1
ATOM 604 C CA . VAL A 1 83 ? -5.164 0.756 -44.144 1.00 39.66 83 VAL A CA 1
ATOM 605 C C . VAL A 1 83 ? -4.309 -0.159 -45.020 1.00 39.66 83 VAL A C 1
ATOM 607 O O . VAL A 1 83 ? -4.057 -1.313 -44.682 1.00 39.66 83 VAL A O 1
ATOM 610 N N . ALA A 1 84 ? -3.938 0.362 -46.189 1.00 36.59 84 ALA A N 1
ATOM 611 C CA . ALA A 1 84 ? -3.158 -0.306 -47.225 1.00 36.59 84 ALA A CA 1
ATOM 612 C C . ALA A 1 84 ? -1.751 -0.725 -46.735 1.00 36.59 84 ALA A C 1
ATOM 614 O O . ALA A 1 84 ? -1.228 -0.126 -45.793 1.00 36.59 84 ALA A O 1
ATOM 615 N N . PRO A 1 85 ? -1.106 -1.726 -47.370 1.00 44.47 85 PRO A N 1
ATOM 616 C CA . PRO A 1 85 ? 0.200 -2.208 -46.947 1.00 44.47 85 PRO A CA 1
ATOM 617 C C . PRO A 1 85 ? 1.288 -1.266 -47.472 1.00 44.47 85 PRO A C 1
ATOM 619 O O . PRO A 1 85 ? 1.816 -1.458 -48.566 1.00 44.47 85 PRO A O 1
ATOM 622 N N . GLU A 1 86 ? 1.630 -0.236 -46.704 1.00 42.38 86 GLU A N 1
ATOM 623 C CA . GLU A 1 86 ? 2.814 0.566 -47.001 1.00 42.38 86 GLU A CA 1
ATOM 624 C C . GLU A 1 86 ? 4.080 -0.110 -46.466 1.00 42.38 86 GLU A C 1
ATOM 626 O O . GLU A 1 86 ? 4.116 -0.693 -45.382 1.00 42.38 86 GLU A O 1
ATOM 631 N N . ALA A 1 87 ? 5.103 -0.068 -47.319 1.00 35.75 87 ALA A N 1
ATOM 632 C CA . ALA A 1 87 ? 6.454 -0.579 -47.165 1.00 35.75 87 ALA A CA 1
ATOM 633 C C . ALA A 1 87 ? 6.955 -0.659 -45.713 1.00 35.75 87 ALA A C 1
ATOM 635 O O . ALA A 1 87 ? 6.867 0.304 -44.953 1.00 35.75 87 ALA A O 1
ATOM 636 N N . ARG A 1 88 ? 7.594 -1.787 -45.366 1.00 41.34 88 ARG A N 1
ATOM 637 C CA . ARG A 1 88 ? 8.408 -1.939 -44.149 1.00 41.34 88 ARG A CA 1
ATOM 638 C C . ARG A 1 88 ? 9.605 -0.982 -44.193 1.00 41.34 88 ARG A C 1
ATOM 640 O O . ARG A 1 88 ? 10.729 -1.387 -44.473 1.00 41.34 88 ARG A O 1
ATOM 647 N N . ILE A 1 89 ? 9.360 0.294 -43.923 1.00 42.88 89 ILE A N 1
ATOM 648 C CA . ILE A 1 89 ? 10.379 1.223 -43.459 1.00 42.88 89 ILE A CA 1
ATOM 649 C C . ILE A 1 89 ? 10.756 0.726 -42.067 1.00 42.88 89 ILE A C 1
ATOM 651 O O . ILE A 1 89 ? 9.886 0.499 -41.226 1.00 42.88 89 ILE A O 1
ATOM 655 N N . ARG A 1 90 ? 12.049 0.497 -41.845 1.00 43.25 90 ARG A N 1
ATOM 656 C CA . ARG A 1 90 ? 12.595 0.113 -40.544 1.00 43.25 90 ARG A CA 1
ATOM 657 C C . ARG A 1 90 ? 12.360 1.282 -39.582 1.00 43.25 90 ARG A C 1
ATOM 659 O O . ARG A 1 90 ? 13.161 2.212 -39.541 1.00 43.25 90 ARG A O 1
ATOM 666 N N . ALA A 1 91 ? 11.210 1.291 -38.912 1.00 55.19 91 ALA A N 1
ATOM 667 C CA . ALA A 1 91 ? 10.871 2.314 -37.938 1.00 55.19 91 ALA A CA 1
ATOM 668 C C . ALA A 1 91 ? 11.853 2.176 -36.774 1.00 55.19 91 ALA A C 1
ATOM 670 O O . ALA A 1 91 ? 11.966 1.109 -36.172 1.00 55.19 91 ALA A O 1
ATOM 671 N N . VAL A 1 92 ? 12.622 3.233 -36.518 1.00 58.78 92 VAL A N 1
ATOM 672 C CA . VAL A 1 92 ? 13.479 3.304 -35.335 1.00 58.78 92 VAL A CA 1
ATOM 673 C C . VAL A 1 92 ? 12.568 3.158 -34.114 1.00 58.78 92 VAL A C 1
ATOM 675 O O . VAL A 1 92 ? 11.514 3.796 -34.106 1.00 58.78 92 VAL A O 1
ATOM 678 N N . PRO A 1 93 ? 12.920 2.330 -33.111 1.00 70.94 93 PRO A N 1
ATOM 679 C CA . PRO A 1 93 ? 12.121 2.228 -31.904 1.00 70.94 93 PRO A CA 1
ATOM 680 C C . PRO A 1 93 ? 11.945 3.615 -31.292 1.00 70.94 93 PRO A C 1
ATOM 682 O O . PRO A 1 93 ? 12.920 4.275 -30.934 1.00 70.94 93 PRO A O 1
ATOM 685 N N . GLU A 1 94 ? 10.701 4.061 -31.212 1.00 82.38 94 GLU A N 1
ATOM 686 C CA . GLU A 1 94 ? 10.357 5.419 -30.807 1.00 82.38 94 GLU A CA 1
ATOM 687 C C . GLU A 1 94 ? 9.245 5.353 -29.769 1.00 82.38 94 GLU A C 1
ATOM 689 O O . GLU A 1 94 ? 8.329 4.537 -29.887 1.00 82.38 94 GLU A O 1
ATOM 694 N N . ALA A 1 95 ? 9.334 6.201 -28.748 1.00 91.50 95 ALA A N 1
ATOM 695 C CA . ALA A 1 95 ? 8.308 6.372 -27.734 1.00 91.50 95 ALA A CA 1
ATOM 696 C C . ALA A 1 95 ? 8.097 7.865 -27.487 1.00 91.50 95 ALA A C 1
ATOM 698 O O . ALA A 1 95 ? 9.052 8.601 -27.247 1.00 91.50 95 ALA A O 1
ATOM 699 N N . HIS A 1 96 ? 6.843 8.302 -27.529 1.00 92.56 96 HIS A N 1
ATOM 700 C CA . HIS A 1 96 ? 6.466 9.689 -27.303 1.00 92.56 96 HIS A CA 1
ATOM 701 C C . HIS A 1 96 ? 5.276 9.765 -26.349 1.00 92.56 96 HIS A C 1
ATOM 703 O O . HIS A 1 96 ? 4.302 9.018 -26.466 1.00 92.56 96 HIS A O 1
ATOM 709 N N . ILE A 1 97 ? 5.375 10.653 -25.362 1.00 94.56 97 ILE A N 1
ATOM 710 C CA . ILE A 1 97 ? 4.321 10.861 -24.369 1.00 94.56 97 ILE A CA 1
ATOM 711 C C . ILE A 1 97 ? 3.259 11.772 -24.991 1.00 94.56 97 ILE A C 1
ATOM 713 O O . ILE A 1 97 ? 3.553 12.903 -25.366 1.00 94.56 97 ILE A O 1
ATOM 717 N N . MET A 1 98 ? 2.031 11.269 -25.088 1.00 93.25 98 MET A N 1
ATOM 718 C CA . MET A 1 98 ? 0.867 11.979 -25.628 1.00 93.25 98 MET A CA 1
ATOM 719 C C . MET A 1 98 ? 0.065 12.690 -24.538 1.00 93.25 98 MET A C 1
ATOM 721 O O . MET A 1 98 ? -0.479 13.767 -24.762 1.00 93.25 98 MET A O 1
ATOM 725 N N . VAL A 1 99 ? -0.021 12.075 -23.357 1.00 93.62 99 VAL A N 1
ATOM 726 C CA . VAL A 1 99 ? -0.729 12.614 -22.190 1.00 93.62 99 VAL A CA 1
ATOM 727 C C . VAL A 1 99 ? 0.163 12.447 -20.973 1.00 93.62 99 VAL A C 1
ATOM 729 O O . VAL A 1 99 ? 0.660 11.346 -20.732 1.00 93.62 99 VAL A O 1
ATOM 732 N N . ASP A 1 100 ? 0.325 13.520 -20.204 1.00 94.19 100 ASP A N 1
ATOM 733 C CA . ASP A 1 100 ? 1.116 13.551 -18.976 1.00 94.19 100 ASP A CA 1
ATOM 734 C C . ASP A 1 100 ? 0.297 14.163 -17.835 1.00 94.19 100 ASP A C 1
ATOM 736 O O . ASP A 1 100 ? 0.293 15.372 -17.606 1.00 94.19 100 ASP A O 1
ATOM 740 N N . GLU A 1 101 ? -0.449 13.312 -17.136 1.00 92.94 101 GLU A N 1
ATOM 741 C CA . GLU A 1 101 ? -1.220 13.671 -15.952 1.00 92.94 101 GLU A CA 1
ATOM 742 C C . GLU A 1 101 ? -0.727 12.869 -14.736 1.00 92.94 101 GLU A C 1
ATOM 744 O O . GLU A 1 101 ? -0.275 11.727 -14.874 1.00 92.94 101 GLU A O 1
ATOM 749 N N . PRO A 1 102 ? -0.900 13.381 -13.502 1.00 86.94 102 PRO A N 1
ATOM 750 C CA . PRO A 1 102 ? -0.384 12.723 -12.298 1.00 86.94 102 PRO A CA 1
ATOM 751 C C . PRO A 1 102 ? -0.819 11.259 -12.115 1.00 86.94 102 PRO A C 1
ATOM 753 O O . PRO A 1 102 ? -0.073 10.447 -11.571 1.00 86.94 102 PRO A O 1
ATOM 756 N N . ALA A 1 103 ? -2.037 10.914 -12.545 1.00 89.56 103 ALA A N 1
ATOM 757 C CA . ALA A 1 103 ? -2.601 9.570 -12.416 1.00 89.56 103 ALA A CA 1
ATOM 758 C C . ALA A 1 103 ? -2.772 8.844 -13.759 1.00 89.56 103 ALA A C 1
ATOM 760 O O . ALA A 1 103 ? -3.255 7.706 -13.763 1.00 89.56 103 ALA A O 1
ATOM 761 N N . ARG A 1 104 ? -2.403 9.480 -14.878 1.00 94.44 104 ARG A N 1
ATOM 762 C CA . ARG A 1 104 ? -2.623 8.963 -16.229 1.00 94.44 104 ARG A CA 1
ATOM 763 C C . ARG A 1 104 ? -1.515 9.419 -17.173 1.00 94.44 104 ARG A C 1
ATOM 765 O O . ARG A 1 104 ? -1.353 10.605 -17.417 1.00 94.44 104 ARG A O 1
ATOM 772 N N . VAL A 1 105 ? -0.792 8.464 -17.745 1.00 95.75 105 VAL A N 1
ATOM 773 C CA . VAL A 1 105 ? 0.229 8.738 -18.763 1.00 95.75 105 VAL A CA 1
ATOM 774 C C . VAL A 1 105 ? -0.080 7.893 -19.986 1.00 95.75 105 VAL A C 1
ATOM 776 O O . VAL A 1 105 ? -0.239 6.680 -19.857 1.00 95.75 105 VAL A O 1
ATOM 779 N N . VAL A 1 106 ? -0.171 8.518 -21.157 1.00 96.56 106 VAL A N 1
ATOM 780 C CA . VAL A 1 106 ? -0.371 7.815 -22.432 1.00 96.56 106 VAL A CA 1
ATOM 781 C C . VAL A 1 106 ? 0.884 7.978 -23.267 1.00 96.56 106 VAL A C 1
ATOM 783 O O . VAL A 1 106 ? 1.337 9.099 -23.490 1.00 96.56 106 VAL A O 1
ATOM 786 N N . VAL A 1 107 ? 1.447 6.862 -23.716 1.00 96.25 107 VAL A N 1
ATOM 787 C CA . VAL A 1 107 ? 2.663 6.813 -24.521 1.00 96.25 107 VAL A CA 1
ATOM 788 C C . VAL A 1 107 ? 2.350 6.089 -25.813 1.00 96.25 107 VAL A C 1
ATOM 790 O O . VAL A 1 107 ? 1.908 4.945 -25.784 1.00 96.25 107 VAL A O 1
ATOM 793 N N . ALA A 1 108 ? 2.612 6.725 -26.943 1.00 95.44 108 ALA A N 1
ATOM 794 C CA . ALA A 1 108 ? 2.599 6.035 -28.217 1.00 95.44 108 ALA A CA 1
ATOM 795 C C . ALA A 1 108 ? 4.017 5.531 -28.512 1.00 95.44 108 ALA A C 1
ATOM 797 O O . ALA A 1 108 ? 4.998 6.273 -28.429 1.00 95.44 108 ALA A O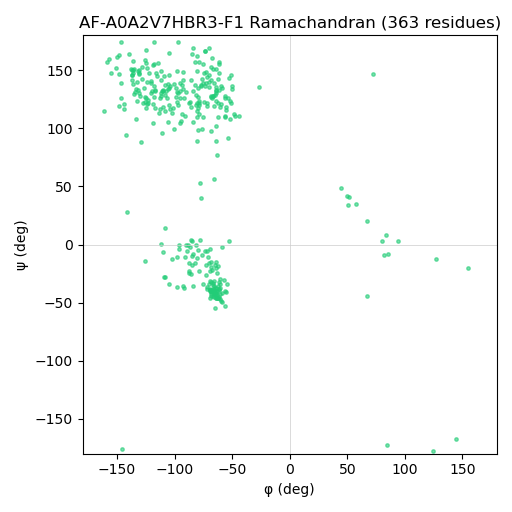 1
ATOM 798 N N . ALA A 1 109 ? 4.129 4.235 -28.783 1.00 94.06 109 ALA A N 1
ATOM 799 C CA . ALA A 1 109 ? 5.395 3.535 -28.935 1.00 94.06 109 ALA A CA 1
ATOM 800 C C . ALA A 1 109 ? 5.393 2.681 -30.203 1.00 94.06 109 ALA A C 1
ATOM 802 O O . ALA A 1 109 ? 4.353 2.173 -30.620 1.00 94.06 109 ALA A O 1
ATOM 803 N N . SER A 1 110 ? 6.555 2.500 -30.824 1.00 92.56 110 SER A N 1
ATOM 804 C CA . SER A 1 110 ? 6.702 1.598 -31.965 1.00 92.56 110 SER A CA 1
ATOM 805 C C . SER A 1 110 ? 7.969 0.764 -31.880 1.00 92.56 110 SER A C 1
ATOM 807 O O . SER A 1 110 ? 8.989 1.209 -31.353 1.00 92.56 110 SER A O 1
ATOM 809 N N . THR A 1 111 ? 7.893 -0.471 -32.369 1.00 90.94 111 THR A N 1
ATOM 810 C CA . THR A 1 111 ? 9.021 -1.402 -32.402 1.00 90.94 111 THR A CA 1
ATOM 811 C C . THR A 1 111 ? 8.843 -2.445 -33.507 1.00 90.94 111 THR A C 1
ATOM 813 O O . THR A 1 111 ? 7.723 -2.821 -33.844 1.00 90.94 111 THR A O 1
ATOM 816 N N . ASP A 1 112 ? 9.938 -2.901 -34.110 1.00 89.69 112 ASP A N 1
ATOM 817 C CA . ASP A 1 112 ? 9.954 -3.909 -35.179 1.00 89.69 112 ASP A CA 1
ATOM 818 C C . ASP A 1 112 ? 10.093 -5.349 -34.656 1.00 89.69 112 ASP A C 1
ATOM 820 O O . ASP A 1 112 ? 9.897 -6.308 -35.405 1.00 89.69 112 ASP A O 1
ATOM 824 N N . ALA A 1 113 ? 10.392 -5.504 -33.367 1.00 88.81 113 ALA A N 1
ATOM 825 C CA . ALA A 1 113 ? 10.573 -6.776 -32.687 1.00 88.81 113 ALA A CA 1
ATOM 826 C C . ALA A 1 113 ? 9.933 -6.730 -31.287 1.00 88.81 113 ALA A C 1
ATOM 828 O O . ALA A 1 113 ? 9.654 -5.651 -30.773 1.00 88.81 113 ALA A O 1
ATOM 829 N N . PRO A 1 114 ? 9.708 -7.881 -30.633 1.00 91.69 114 PRO A N 1
ATOM 830 C CA . PRO A 1 114 ? 9.318 -7.905 -29.228 1.00 91.69 114 PRO A CA 1
ATOM 831 C C . PRO A 1 114 ? 10.287 -7.078 -28.365 1.00 91.69 114 PRO A C 1
ATOM 833 O O . PRO A 1 114 ? 11.490 -7.340 -28.367 1.00 91.69 114 PRO A O 1
ATOM 836 N N . ALA A 1 115 ? 9.769 -6.096 -27.627 1.00 93.81 115 ALA A N 1
ATOM 837 C CA . ALA A 1 115 ? 10.575 -5.133 -26.876 1.00 93.81 115 ALA A CA 1
ATOM 838 C C . ALA A 1 115 ? 9.891 -4.714 -25.565 1.00 93.81 115 ALA A C 1
ATOM 840 O O . ALA A 1 115 ? 8.840 -5.237 -25.191 1.00 93.81 115 ALA A O 1
ATOM 841 N N . TRP A 1 116 ? 10.497 -3.772 -24.847 1.00 95.00 116 TRP A N 1
ATOM 842 C CA . TRP A 1 116 ? 9.979 -3.225 -23.598 1.00 95.00 116 TRP A CA 1
ATOM 843 C C . TRP A 1 116 ? 9.878 -1.712 -23.686 1.00 95.00 116 TRP A C 1
ATOM 845 O O . TRP A 1 116 ? 10.881 -1.039 -23.903 1.00 95.00 116 TRP A O 1
ATOM 855 N N . LEU A 1 117 ? 8.685 -1.167 -23.466 1.00 96.88 117 LEU A N 1
ATOM 856 C CA . LEU A 1 117 ? 8.543 0.257 -23.197 1.00 96.88 117 LEU A CA 1
ATOM 857 C C . LEU A 1 117 ? 8.917 0.508 -21.742 1.00 96.88 117 LEU A C 1
ATOM 859 O O . LEU A 1 117 ? 8.298 -0.065 -20.844 1.00 96.88 117 LEU A O 1
ATOM 863 N N . VAL A 1 118 ? 9.883 1.391 -21.523 1.00 96.94 118 VAL A N 1
ATOM 864 C CA . VAL A 1 118 ? 10.287 1.883 -20.209 1.00 96.94 118 VAL A CA 1
ATOM 865 C C . VAL A 1 118 ? 9.806 3.319 -20.057 1.00 96.94 118 VAL A C 1
ATOM 867 O O . VAL A 1 118 ? 10.008 4.151 -20.938 1.00 96.94 118 VAL A O 1
ATOM 870 N N . LEU A 1 119 ? 9.171 3.603 -18.924 1.00 96.94 119 LEU A N 1
ATOM 871 C CA . LEU A 1 119 ? 8.799 4.941 -18.487 1.00 96.94 119 LEU A CA 1
ATOM 872 C C . LEU A 1 119 ? 9.558 5.234 -17.192 1.00 96.94 119 LEU A C 1
ATOM 874 O O . LEU A 1 119 ? 9.337 4.553 -16.184 1.00 96.94 119 LEU A O 1
ATOM 878 N N . THR A 1 120 ? 10.428 6.247 -17.204 1.00 95.44 120 THR A N 1
ATOM 879 C CA . THR A 1 120 ? 11.317 6.618 -16.086 1.00 95.44 120 THR A CA 1
ATOM 880 C C . THR A 1 120 ? 10.596 7.365 -14.966 1.00 95.44 120 THR A C 1
ATOM 882 O O . THR A 1 120 ? 11.110 8.315 -14.380 1.00 95.44 120 THR A O 1
ATOM 885 N N . ASP A 1 121 ? 9.387 6.921 -14.658 1.00 94.00 121 ASP A N 1
ATOM 886 C CA . ASP A 1 121 ? 8.641 7.350 -13.497 1.00 94.00 121 ASP A CA 1
ATOM 887 C C . ASP A 1 121 ? 8.660 6.249 -12.443 1.00 94.00 121 ASP A C 1
ATOM 889 O O . ASP A 1 121 ? 8.529 5.062 -12.761 1.00 94.00 121 ASP A O 1
ATOM 893 N N . THR A 1 122 ? 8.687 6.649 -11.175 1.00 93.38 122 THR A N 1
ATOM 894 C CA . THR A 1 122 ? 8.737 5.714 -10.053 1.00 93.38 122 THR A CA 1
ATOM 895 C C . THR A 1 122 ? 7.583 4.706 -10.080 1.00 93.38 122 THR A C 1
ATOM 897 O O . THR A 1 122 ? 6.400 5.056 -10.158 1.00 93.38 122 THR A O 1
ATOM 900 N N . TRP A 1 123 ? 7.930 3.428 -9.995 1.00 91.94 123 TRP A N 1
ATOM 901 C CA . TRP A 1 123 ? 7.008 2.319 -9.850 1.00 91.94 123 TRP A CA 1
ATOM 902 C C . TRP A 1 123 ? 6.423 2.299 -8.440 1.00 91.94 123 TRP A C 1
ATOM 904 O O . TRP A 1 123 ? 7.119 2.486 -7.443 1.00 91.94 123 TRP A O 1
ATOM 914 N N . PHE A 1 124 ? 5.125 2.021 -8.352 1.00 89.56 124 PHE A N 1
ATOM 915 C CA . PHE A 1 124 ? 4.429 1.862 -7.082 1.00 89.56 124 PHE A CA 1
ATOM 916 C C . PHE A 1 124 ? 3.281 0.847 -7.205 1.00 89.56 124 PHE A C 1
ATOM 918 O O . PHE A 1 124 ? 2.622 0.779 -8.251 1.00 89.56 124 PHE A O 1
ATOM 925 N N . PRO A 1 125 ? 2.968 0.071 -6.152 1.00 85.50 125 PRO A N 1
ATOM 926 C CA . PRO A 1 125 ? 1.832 -0.839 -6.191 1.00 85.50 125 PRO A CA 1
ATOM 927 C C . PRO A 1 125 ? 0.501 -0.095 -6.411 1.00 85.50 125 PRO A C 1
ATOM 929 O O . PRO A 1 125 ? 0.069 0.697 -5.577 1.00 85.50 125 PRO A O 1
ATOM 932 N N . GLY A 1 126 ? -0.194 -0.390 -7.515 1.00 85.81 126 GLY A N 1
ATOM 933 C CA . GLY A 1 126 ? -1.469 0.257 -7.873 1.00 85.81 126 GLY A CA 1
ATOM 934 C C . GLY A 1 126 ? -1.502 0.854 -9.281 1.00 85.81 126 GLY A C 1
ATOM 935 O O . GLY A 1 126 ? -2.587 1.159 -9.773 1.00 85.81 126 GLY A O 1
ATOM 936 N N . TRP A 1 127 ? -0.348 0.963 -9.944 1.00 90.56 127 TRP A N 1
ATOM 937 C CA . TRP A 1 127 ? -0.292 1.216 -11.382 1.00 90.56 127 TRP A CA 1
ATOM 938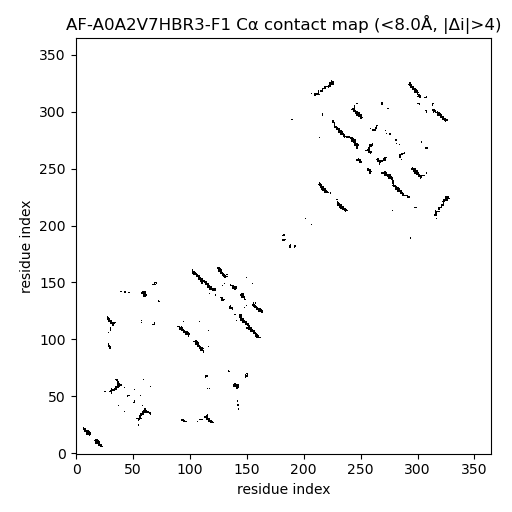 C C . TRP A 1 127 ? -0.856 0.031 -12.171 1.00 90.56 127 TRP A C 1
ATOM 940 O O . TRP A 1 127 ? -0.593 -1.132 -11.854 1.00 90.56 127 TRP A O 1
ATOM 950 N N . ARG A 1 128 ? -1.625 0.346 -13.207 1.00 92.56 128 ARG A N 1
ATOM 951 C CA . ARG A 1 128 ? -2.084 -0.571 -14.249 1.00 92.56 128 ARG A CA 1
ATOM 952 C C . ARG A 1 128 ? -1.648 -0.016 -15.594 1.00 92.56 128 ARG A C 1
ATOM 954 O O . ARG A 1 128 ? -1.512 1.199 -15.725 1.00 92.56 128 ARG A O 1
ATOM 961 N N . ALA A 1 129 ? -1.446 -0.893 -16.565 1.00 94.62 129 ALA A N 1
ATOM 962 C CA . ALA A 1 129 ? -1.190 -0.483 -17.932 1.00 94.62 129 ALA A CA 1
ATOM 963 C C . ALA A 1 129 ? -2.090 -1.234 -18.900 1.00 94.62 129 ALA A C 1
ATOM 965 O O . ALA A 1 129 ? -2.463 -2.382 -18.644 1.00 94.62 129 ALA A O 1
ATOM 966 N N . ARG A 1 130 ? -2.403 -0.575 -20.008 1.00 93.56 130 ARG A N 1
ATOM 967 C CA . ARG A 1 130 ? -3.051 -1.171 -21.168 1.00 93.56 130 ARG A CA 1
ATOM 968 C C . ARG A 1 130 ? -2.196 -0.943 -22.394 1.00 93.56 130 ARG A C 1
ATOM 970 O O . ARG A 1 130 ? -1.654 0.144 -22.536 1.00 93.56 130 ARG A O 1
ATOM 977 N N . VAL A 1 131 ? -2.102 -1.949 -23.250 1.00 94.31 131 VAL A N 1
ATOM 978 C CA . VAL A 1 131 ? -1.514 -1.842 -24.589 1.00 94.31 131 VAL A CA 1
ATOM 979 C C . VAL A 1 131 ? -2.659 -2.049 -25.566 1.00 94.31 131 VAL A C 1
ATOM 981 O O . VAL A 1 131 ? -3.307 -3.094 -25.522 1.00 94.31 131 VAL A O 1
ATOM 984 N N . ASP A 1 132 ? -2.971 -1.026 -26.358 1.00 92.06 132 ASP A N 1
ATOM 985 C CA . ASP A 1 132 ? -4.094 -1.013 -27.308 1.00 92.06 132 ASP A CA 1
ATOM 986 C C . ASP A 1 132 ? -5.429 -1.430 -26.660 1.00 92.06 132 ASP A C 1
ATOM 988 O O . ASP A 1 132 ? -6.217 -2.211 -27.192 1.00 92.06 132 ASP A O 1
ATOM 992 N N . GLY A 1 133 ? -5.659 -0.947 -25.435 1.00 89.31 133 GLY A N 1
ATOM 993 C CA . GLY A 1 133 ? -6.856 -1.241 -24.644 1.00 89.31 133 GLY A CA 1
ATOM 994 C C . GLY A 1 133 ? -6.842 -2.576 -23.885 1.00 89.31 133 GLY A C 1
ATOM 995 O O . GLY A 1 133 ? -7.704 -2.782 -23.029 1.00 89.31 133 GLY A O 1
ATOM 996 N N . ALA A 1 134 ? -5.865 -3.458 -24.112 1.00 90.31 134 ALA A N 1
ATOM 997 C CA . ALA A 1 134 ? -5.744 -4.730 -23.400 1.00 90.31 134 ALA A CA 1
ATOM 998 C C . ALA A 1 134 ? -4.890 -4.598 -22.130 1.00 90.31 134 ALA A C 1
ATOM 1000 O O . ALA A 1 134 ? -3.783 -4.066 -22.177 1.00 90.31 134 ALA A O 1
ATOM 1001 N N . ASP A 1 135 ? -5.378 -5.106 -20.993 1.00 91.62 135 ASP A N 1
ATOM 1002 C CA . ASP A 1 135 ? -4.658 -5.032 -19.715 1.00 91.62 135 ASP A CA 1
ATOM 1003 C C . ASP A 1 135 ? -3.350 -5.844 -19.752 1.00 91.62 135 ASP A C 1
ATOM 1005 O O . ASP A 1 135 ? -3.342 -7.041 -20.049 1.00 91.62 135 ASP A O 1
ATOM 1009 N N . VAL A 1 136 ? -2.245 -5.201 -19.367 1.00 91.06 136 VAL A N 1
ATOM 1010 C CA . VAL A 1 136 ? -0.917 -5.819 -19.262 1.00 91.06 136 VAL A CA 1
ATOM 1011 C C . VAL A 1 136 ? -0.308 -5.618 -17.876 1.00 91.06 136 VAL A C 1
ATOM 1013 O O . VAL A 1 136 ? -0.661 -4.714 -17.113 1.00 91.06 136 VAL A O 1
ATOM 1016 N N . VAL A 1 137 ? 0.647 -6.481 -17.529 1.00 91.19 137 VAL A N 1
ATOM 1017 C CA . VAL A 1 137 ? 1.356 -6.398 -16.249 1.00 91.19 137 VAL A CA 1
ATOM 1018 C C . VAL A 1 137 ? 2.432 -5.317 -16.318 1.00 91.19 137 VAL A C 1
ATOM 1020 O O . VAL A 1 137 ? 3.387 -5.439 -17.082 1.00 91.19 137 VAL A O 1
ATOM 1023 N N . VAL A 1 138 ? 2.324 -4.305 -15.454 1.00 93.38 138 VAL A N 1
ATOM 1024 C CA . VAL A 1 138 ? 3.397 -3.326 -15.227 1.00 93.38 138 VAL A CA 1
ATOM 1025 C C . VAL A 1 138 ? 4.507 -3.972 -14.405 1.00 93.38 138 VAL A C 1
ATOM 1027 O O . VAL A 1 138 ? 4.275 -4.431 -13.283 1.00 93.38 138 VAL A O 1
ATOM 1030 N N . ARG A 1 139 ? 5.723 -3.978 -14.943 1.00 93.38 139 ARG A N 1
ATOM 1031 C CA . ARG A 1 139 ? 6.926 -4.471 -14.269 1.00 93.38 139 ARG A CA 1
ATOM 1032 C C . ARG A 1 139 ? 7.713 -3.322 -13.650 1.00 93.38 139 ARG A C 1
ATOM 1034 O O . ARG A 1 139 ? 7.681 -2.201 -14.156 1.00 93.38 139 ARG A O 1
ATOM 1041 N N . ARG A 1 140 ? 8.404 -3.618 -12.546 1.00 94.75 140 ARG A N 1
ATOM 1042 C CA . ARG A 1 140 ? 9.420 -2.730 -11.976 1.00 94.75 140 A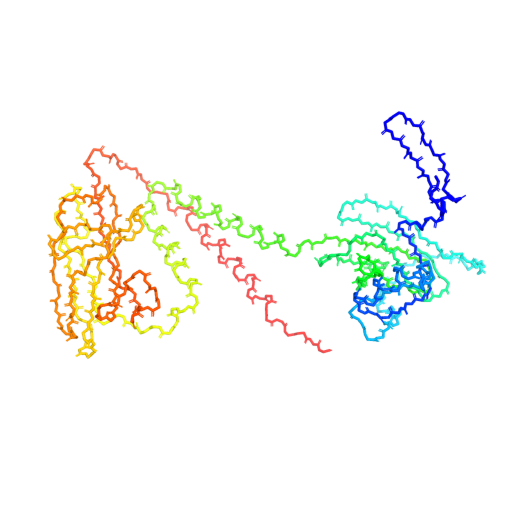RG A CA 1
ATOM 1043 C C . ARG A 1 140 ? 10.706 -2.933 -12.777 1.00 94.75 140 ARG A C 1
ATOM 1045 O O . ARG A 1 140 ? 11.179 -4.062 -12.892 1.00 94.75 140 ARG A O 1
ATOM 1052 N N . ALA A 1 141 ? 11.193 -1.853 -13.365 1.00 94.94 141 ALA A N 1
ATOM 1053 C CA . ALA A 1 141 ? 12.335 -1.792 -14.262 1.00 94.94 141 ALA A CA 1
ATOM 1054 C C . ALA A 1 141 ? 13.448 -0.944 -13.647 1.00 94.94 141 ALA A C 1
ATOM 1056 O O . ALA A 1 141 ? 13.154 0.002 -12.925 1.00 94.94 141 ALA A O 1
ATOM 1057 N N . ASP A 1 142 ? 14.707 -1.274 -13.920 1.00 94.81 142 ASP A N 1
ATOM 1058 C CA . ASP A 1 142 ? 15.891 -0.497 -13.539 1.00 94.81 142 ASP A CA 1
ATOM 1059 C C . ASP A 1 142 ? 15.821 0.002 -12.089 1.00 94.81 142 ASP A C 1
ATOM 1061 O O . ASP A 1 142 ? 16.008 1.182 -11.794 1.00 94.81 142 ASP A O 1
ATOM 1065 N N . HIS A 1 143 ? 15.485 -0.927 -11.186 1.00 94.38 143 HIS A N 1
ATOM 1066 C CA . HIS A 1 143 ? 15.222 -0.725 -9.759 1.00 94.38 143 HIS A CA 1
ATOM 1067 C C . HIS A 1 143 ? 13.959 0.087 -9.414 1.00 94.38 143 HIS A C 1
ATOM 1069 O O . HIS A 1 143 ? 13.216 -0.310 -8.516 1.00 94.38 143 HIS A O 1
ATOM 1075 N N . ALA A 1 144 ? 13.692 1.198 -10.098 1.00 93.56 144 ALA A N 1
ATOM 1076 C CA . ALA A 1 144 ? 12.682 2.166 -9.670 1.00 93.56 144 ALA A CA 1
ATOM 1077 C C . ALA A 1 144 ? 11.614 2.496 -10.714 1.00 93.56 144 ALA A C 1
ATOM 1079 O O . ALA A 1 144 ? 10.606 3.082 -10.347 1.00 93.56 144 ALA A O 1
ATOM 1080 N N . PHE A 1 145 ? 11.790 2.149 -11.981 1.00 95.81 145 PHE A N 1
ATOM 1081 C CA . PHE A 1 145 ? 10.948 2.592 -13.091 1.00 95.81 145 PHE A CA 1
ATOM 1082 C C . PHE A 1 145 ? 9.864 1.592 -13.478 1.00 95.81 145 PHE A C 1
ATOM 1084 O O . PHE A 1 145 ? 9.766 0.490 -12.935 1.00 95.81 145 PHE A O 1
ATOM 1091 N N . ARG A 1 146 ? 9.000 1.996 -14.409 1.00 95.69 146 ARG A N 1
ATOM 1092 C CA . ARG A 1 146 ? 7.900 1.178 -14.924 1.00 95.69 146 ARG A CA 1
ATOM 1093 C C . ARG A 1 146 ? 8.258 0.655 -16.306 1.00 95.69 146 ARG A C 1
ATOM 1095 O O . ARG A 1 146 ? 8.725 1.420 -17.142 1.00 95.69 146 ARG A O 1
ATOM 1102 N N . ALA A 1 147 ? 7.975 -0.617 -16.568 1.00 95.88 147 ALA A N 1
ATOM 1103 C CA . ALA A 1 147 ? 8.067 -1.164 -17.914 1.00 95.88 147 ALA A CA 1
ATOM 1104 C C . ALA A 1 147 ? 6.880 -2.056 -18.272 1.00 95.88 147 ALA A C 1
ATOM 1106 O O . ALA A 1 147 ? 6.293 -2.718 -17.409 1.00 95.88 147 ALA A O 1
ATOM 1107 N N . VAL A 1 148 ? 6.551 -2.089 -19.559 1.00 95.62 148 VAL A N 1
ATOM 1108 C CA . VAL A 1 148 ? 5.585 -3.023 -20.143 1.00 95.62 148 VAL A CA 1
ATOM 1109 C C . VAL A 1 148 ? 6.185 -3.683 -21.372 1.00 95.62 148 VAL A C 1
ATOM 1111 O O . VAL A 1 148 ? 6.976 -3.077 -22.092 1.00 95.62 148 VAL A O 1
ATOM 1114 N N . ALA A 1 149 ? 5.809 -4.934 -21.598 1.00 94.69 149 ALA A N 1
ATOM 1115 C CA . ALA A 1 149 ? 6.217 -5.658 -22.787 1.00 94.69 149 ALA A CA 1
ATOM 1116 C C . ALA A 1 149 ? 5.387 -5.186 -23.989 1.00 94.69 149 ALA A C 1
ATOM 1118 O O . ALA A 1 149 ? 4.170 -5.023 -23.869 1.00 94.69 149 ALA A O 1
ATOM 1119 N N . LEU A 1 150 ? 6.045 -4.997 -25.128 1.00 92.88 150 LEU A N 1
ATOM 1120 C CA . LEU A 1 150 ? 5.432 -4.630 -26.397 1.00 92.88 150 LEU A CA 1
ATOM 1121 C C . LEU A 1 150 ? 5.661 -5.736 -27.434 1.00 92.88 150 LEU A C 1
ATOM 1123 O O . LEU A 1 150 ? 6.800 -6.193 -27.589 1.00 92.88 150 LEU A O 1
ATOM 1127 N N . PRO A 1 151 ? 4.615 -6.167 -28.158 1.00 91.12 151 PRO A N 1
ATOM 1128 C CA . PRO A 1 151 ? 4.800 -6.928 -29.385 1.00 91.12 151 PRO A CA 1
ATOM 1129 C C . PRO A 1 151 ? 5.373 -6.024 -30.500 1.00 91.12 151 PRO A C 1
ATOM 1131 O O . PRO A 1 151 ? 5.450 -4.807 -30.331 1.00 91.12 151 PRO A O 1
ATOM 1134 N N . PRO A 1 152 ? 5.810 -6.597 -31.636 1.00 90.69 152 PRO A N 1
ATOM 1135 C CA . PRO A 1 152 ? 6.173 -5.807 -32.808 1.00 90.69 152 PRO A CA 1
ATOM 1136 C C . PRO A 1 152 ? 4.949 -5.060 -33.354 1.00 90.69 152 PRO A C 1
ATOM 1138 O O . PRO A 1 152 ? 3.894 -5.662 -33.561 1.00 90.69 152 PRO A O 1
ATOM 1141 N N . GLY A 1 153 ? 5.102 -3.768 -33.636 1.00 89.88 153 GLY A N 1
ATOM 1142 C CA . GLY A 1 153 ? 4.032 -2.913 -34.135 1.00 89.88 153 GLY A CA 1
ATOM 1143 C C . GLY A 1 153 ? 4.096 -1.482 -33.610 1.00 89.88 153 GLY A C 1
ATOM 1144 O O . GLY A 1 153 ? 5.098 -1.033 -33.052 1.00 89.88 153 GLY A O 1
ATOM 1145 N N . ARG A 1 154 ? 3.002 -0.751 -33.835 1.00 92.38 154 ARG A N 1
ATOM 1146 C CA . ARG A 1 154 ? 2.726 0.554 -33.226 1.00 92.38 154 ARG A CA 1
ATOM 1147 C C . ARG A 1 154 ? 1.655 0.352 -32.168 1.00 92.38 154 ARG A C 1
ATOM 1149 O O . ARG A 1 154 ? 0.657 -0.302 -32.454 1.00 92.38 154 ARG A O 1
ATOM 1156 N N . HIS A 1 155 ? 1.870 0.928 -30.997 1.00 93.12 155 HIS A N 1
ATOM 1157 C CA . HIS A 1 155 ? 1.056 0.685 -29.819 1.00 93.12 155 HIS A CA 1
ATOM 1158 C C . HIS A 1 155 ? 0.752 1.983 -29.089 1.00 93.12 155 HIS A C 1
ATOM 1160 O O . HIS A 1 155 ? 1.626 2.840 -28.935 1.00 93.12 155 HIS A O 1
ATOM 1166 N N . GLU A 1 156 ? -0.466 2.089 -28.575 1.00 96.12 156 GLU A N 1
ATOM 1167 C CA . GLU A 1 156 ? -0.813 3.057 -27.545 1.00 96.12 156 GLU A CA 1
ATOM 1168 C C . GLU A 1 156 ? -0.752 2.370 -26.179 1.00 96.12 156 GLU A C 1
ATOM 1170 O O . GLU A 1 156 ? -1.462 1.398 -25.910 1.00 96.12 156 GLU A O 1
ATOM 1175 N N . VAL A 1 157 ? 0.110 2.880 -25.302 1.00 96.62 157 VAL A N 1
ATOM 1176 C CA . VAL A 1 157 ? 0.264 2.390 -23.937 1.00 96.62 157 VAL A CA 1
ATOM 1177 C C . VAL A 1 157 ? -0.308 3.396 -22.956 1.00 96.62 157 VAL A C 1
ATOM 1179 O O . VAL A 1 157 ? 0.231 4.485 -22.774 1.00 96.62 157 VAL A O 1
ATOM 1182 N N . GLU A 1 158 ? -1.367 3.005 -22.258 1.00 96.81 158 GLU A N 1
ATOM 1183 C CA . GLU A 1 158 ? -1.993 3.817 -21.220 1.00 96.81 158 GLU A CA 1
ATOM 1184 C C . GLU A 1 158 ? -1.606 3.292 -19.834 1.00 96.81 158 GLU A C 1
ATOM 1186 O O . GLU A 1 158 ? -2.000 2.195 -19.444 1.00 96.81 158 GLU A O 1
ATOM 1191 N N . PHE A 1 159 ? -0.896 4.099 -19.047 1.00 96.50 159 PHE A N 1
ATOM 1192 C CA . PHE A 1 159 ? -0.657 3.868 -17.625 1.00 96.50 159 PHE A CA 1
ATOM 1193 C C . PHE A 1 159 ? -1.688 4.621 -16.788 1.00 96.50 159 PHE A C 1
ATOM 1195 O O . PHE A 1 159 ? -1.802 5.838 -16.894 1.00 96.50 159 PHE A O 1
ATOM 1202 N N . THR A 1 160 ? -2.383 3.925 -15.888 1.00 94.50 160 THR A N 1
ATOM 1203 C CA . THR A 1 160 ? -3.312 4.542 -14.928 1.00 94.50 160 THR A CA 1
ATOM 1204 C C . THR A 1 160 ? -2.996 4.131 -13.499 1.00 94.50 160 THR A C 1
ATOM 1206 O O . THR A 1 160 ? -2.771 2.953 -13.202 1.00 94.50 160 THR A O 1
ATOM 1209 N N . PHE A 1 161 ? -2.996 5.097 -12.584 1.00 91.38 161 PHE A N 1
ATOM 1210 C CA . PHE A 1 161 ? -2.793 4.838 -11.166 1.00 91.38 161 PHE A CA 1
ATOM 1211 C C . PHE A 1 161 ? -4.127 4.707 -10.440 1.00 91.38 161 PHE A C 1
ATOM 1213 O O . PHE A 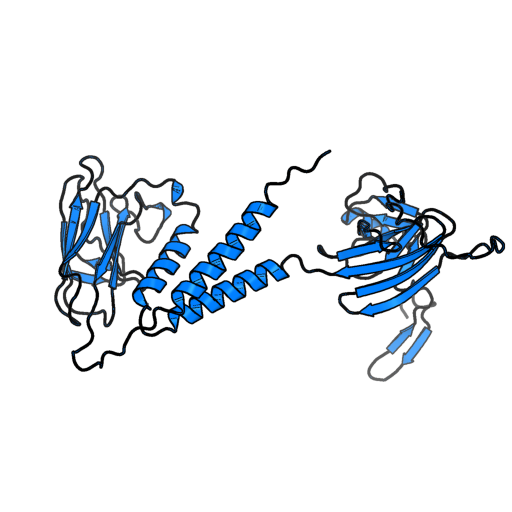1 161 ? -5.031 5.529 -10.575 1.00 91.38 161 PHE A O 1
ATOM 1220 N N . THR A 1 162 ? -4.272 3.668 -9.623 1.00 83.19 162 THR A N 1
ATOM 1221 C CA . THR A 1 162 ? -5.396 3.567 -8.690 1.00 83.19 162 THR A CA 1
ATOM 1222 C C . THR A 1 162 ? -4.880 3.163 -7.316 1.00 83.19 162 THR A C 1
ATOM 1224 O O . THR A 1 162 ? -4.506 2.000 -7.123 1.00 83.19 162 THR A O 1
ATOM 1227 N N . PRO A 1 163 ? -4.876 4.089 -6.339 1.00 78.06 163 PRO A N 1
ATOM 1228 C CA . PRO A 1 163 ? -4.373 3.794 -5.010 1.00 78.06 163 PRO A CA 1
ATOM 1229 C C . PRO A 1 163 ? -5.207 2.686 -4.362 1.00 78.06 163 PRO A C 1
ATOM 1231 O O . PRO A 1 163 ? -6.416 2.829 -4.163 1.00 78.06 163 PRO A O 1
ATOM 1234 N N . ARG A 1 164 ? -4.560 1.577 -3.985 1.00 72.69 164 ARG A N 1
ATOM 1235 C CA . ARG A 1 164 ? -5.240 0.425 -3.360 1.00 72.69 164 ARG A CA 1
ATOM 1236 C C . ARG A 1 164 ? -5.913 0.791 -2.033 1.00 72.69 164 ARG A C 1
ATOM 1238 O O . ARG A 1 164 ? -6.971 0.258 -1.714 1.00 72.69 164 ARG A O 1
ATOM 1245 N N . GLY A 1 165 ? -5.327 1.734 -1.295 1.00 74.44 165 GLY A N 1
ATOM 1246 C CA . GLY A 1 165 ? -5.827 2.204 -0.003 1.00 74.44 165 GLY A CA 1
ATOM 1247 C C . GLY A 1 165 ? -6.957 3.230 -0.080 1.00 74.44 165 GLY A C 1
ATOM 1248 O O . GLY A 1 165 ? -7.583 3.475 0.943 1.00 74.44 165 GLY A O 1
ATOM 1249 N N . LEU A 1 166 ? -7.267 3.805 -1.250 1.00 77.50 166 LEU A N 1
ATOM 1250 C CA . LEU A 1 166 ? -8.250 4.894 -1.349 1.00 77.50 166 LEU A CA 1
ATOM 1251 C C . LEU A 1 166 ? -9.640 4.457 -0.868 1.00 77.50 166 LEU A C 1
ATOM 1253 O O . LEU A 1 166 ? -10.296 5.173 -0.119 1.00 77.50 166 LEU A O 1
ATOM 1257 N N . ARG A 1 167 ? -10.067 3.245 -1.244 1.00 72.75 167 ARG A N 1
ATOM 1258 C CA . ARG A 1 167 ? -11.364 2.687 -0.828 1.00 72.75 167 ARG A CA 1
ATOM 1259 C C . ARG A 1 167 ? -11.406 2.380 0.669 1.00 72.75 167 ARG A C 1
ATOM 1261 O O . ARG A 1 167 ? -12.401 2.680 1.318 1.00 72.75 167 ARG A O 1
ATOM 1268 N N . ALA A 1 168 ? -10.329 1.807 1.209 1.00 72.06 168 ALA A N 1
ATOM 1269 C CA . ALA A 1 168 ? -10.223 1.505 2.635 1.00 72.06 168 ALA A CA 1
ATOM 1270 C C . ALA A 1 168 ? -10.181 2.791 3.474 1.00 72.06 168 ALA A C 1
ATOM 1272 O O . ALA A 1 168 ? -10.916 2.905 4.448 1.00 72.06 168 ALA A O 1
ATOM 1273 N N . GLY A 1 169 ? -9.393 3.783 3.051 1.00 71.56 169 GLY A N 1
ATOM 1274 C CA . GLY A 1 169 ? -9.331 5.104 3.669 1.00 71.56 169 GLY A CA 1
ATOM 1275 C C . GLY A 1 169 ? -10.690 5.796 3.661 1.00 71.56 169 GLY A C 1
ATOM 1276 O O . GLY A 1 169 ? -11.165 6.191 4.717 1.00 71.56 169 GLY A O 1
ATOM 1277 N N . ALA A 1 170 ? -11.373 5.839 2.512 1.00 78.31 170 ALA A N 1
ATOM 1278 C CA . ALA A 1 170 ? -12.719 6.404 2.415 1.00 78.31 170 ALA A CA 1
ATOM 1279 C C . ALA A 1 170 ? -13.721 5.697 3.345 1.00 78.31 170 ALA A C 1
ATOM 1281 O O . ALA A 1 170 ? -14.508 6.362 4.015 1.00 78.31 170 ALA A O 1
ATOM 1282 N N . ALA A 1 171 ? -13.670 4.364 3.438 1.00 72.75 171 ALA A N 1
ATOM 1283 C CA . ALA A 1 171 ? -14.521 3.604 4.351 1.00 72.75 171 ALA A CA 1
ATOM 1284 C C . ALA A 1 171 ? -14.229 3.929 5.826 1.00 72.75 171 ALA A C 1
ATOM 1286 O O . ALA A 1 171 ? -15.163 4.139 6.597 1.00 72.75 171 ALA A O 1
ATOM 1287 N N . ILE A 1 172 ? -12.951 4.025 6.210 1.00 77.69 172 ILE A N 1
ATOM 1288 C CA . ILE A 1 172 ? -12.536 4.412 7.567 1.00 77.69 172 ILE A CA 1
ATOM 1289 C C . ILE A 1 172 ? -13.006 5.834 7.880 1.00 77.69 172 ILE A C 1
ATOM 1291 O O . ILE A 1 172 ? -13.582 6.062 8.940 1.00 77.69 172 ILE A O 1
ATOM 1295 N N . THR A 1 173 ? -12.819 6.782 6.960 1.00 77.56 173 THR A N 1
ATOM 1296 C CA . THR A 1 173 ? -13.264 8.170 7.130 1.00 77.56 173 THR A CA 1
ATOM 1297 C C . THR A 1 173 ? -14.779 8.255 7.286 1.00 77.56 173 THR A C 1
ATOM 1299 O O . THR A 1 173 ? -15.255 8.932 8.192 1.00 77.56 173 THR A O 1
ATOM 1302 N N . LEU A 1 174 ? -15.549 7.541 6.459 1.00 77.62 174 LEU A N 1
ATOM 1303 C CA . LEU A 1 174 ? -17.009 7.505 6.571 1.00 77.62 174 LEU A CA 1
ATOM 1304 C C . LEU A 1 174 ? -17.468 6.860 7.883 1.00 77.62 174 LEU A C 1
ATOM 1306 O O . LEU A 1 174 ? -18.375 7.382 8.527 1.00 77.62 174 LEU A O 1
ATOM 1310 N N . ALA A 1 175 ? -16.828 5.772 8.316 1.00 74.94 175 ALA A N 1
ATOM 1311 C CA . ALA A 1 175 ? -17.114 5.141 9.602 1.00 74.94 175 ALA A CA 1
ATOM 1312 C C . ALA A 1 175 ? -16.788 6.075 10.779 1.00 74.94 175 ALA A C 1
ATOM 1314 O O . ALA A 1 175 ? -17.592 6.204 11.700 1.00 74.94 175 ALA A O 1
ATOM 1315 N N . ALA A 1 176 ? -15.654 6.776 10.734 1.00 74.38 176 ALA A N 1
ATOM 1316 C CA . ALA A 1 176 ? -15.274 7.751 11.750 1.00 74.38 176 ALA A CA 1
ATOM 1317 C C . ALA A 1 176 ? -16.256 8.932 11.796 1.00 74.38 176 ALA A C 1
ATOM 1319 O O . ALA A 1 176 ? -16.729 9.288 12.873 1.00 74.38 176 ALA A O 1
ATOM 1320 N N . LEU A 1 177 ? -16.629 9.492 10.641 1.00 78.38 177 LEU A N 1
ATOM 1321 C CA . LEU A 1 177 ? -17.641 10.549 10.547 1.00 78.38 177 LEU A CA 1
ATOM 1322 C C . LEU A 1 177 ? -19.004 10.079 11.056 1.00 78.38 177 LEU A C 1
ATOM 1324 O O . LEU A 1 177 ? -19.690 10.838 11.733 1.00 78.38 177 LEU A O 1
ATOM 1328 N N . ALA A 1 178 ? -19.383 8.830 10.786 1.00 72.50 178 ALA A N 1
ATOM 1329 C CA . ALA A 1 178 ? -20.602 8.245 11.325 1.00 72.50 178 ALA A CA 1
ATOM 1330 C C . ALA A 1 178 ? -20.541 8.128 12.855 1.00 72.50 178 ALA A C 1
ATOM 1332 O O . ALA A 1 178 ? -21.479 8.543 13.529 1.00 72.50 178 ALA A O 1
ATOM 1333 N N . ILE A 1 179 ? -19.432 7.642 13.423 1.00 71.94 179 ILE A N 1
ATOM 1334 C CA . ILE A 1 179 ? -19.235 7.562 14.880 1.00 71.94 179 ILE A CA 1
ATOM 1335 C C . ILE A 1 179 ? -19.316 8.956 15.509 1.00 71.94 179 ILE A C 1
ATOM 1337 O O . ILE A 1 179 ? -20.064 9.153 16.465 1.00 71.94 179 ILE A O 1
ATOM 1341 N N . VAL A 1 180 ? -18.605 9.937 14.948 1.00 75.31 180 VAL A N 1
ATOM 1342 C CA . VAL A 1 180 ? -18.639 11.330 15.416 1.00 75.31 180 VAL A CA 1
ATOM 1343 C C . VAL A 1 180 ? -20.052 11.900 15.310 1.00 75.31 180 VAL A C 1
ATOM 1345 O O . VAL A 1 180 ? -20.561 12.450 16.283 1.00 75.31 180 VAL A O 1
ATOM 1348 N N . GLY A 1 181 ? -20.730 11.710 14.177 1.00 74.75 181 GLY A N 1
ATOM 1349 C CA . GLY A 1 181 ? -22.115 12.135 13.981 1.00 74.75 181 GLY A CA 1
ATOM 1350 C C . GLY A 1 181 ? -23.058 11.544 15.029 1.00 74.75 181 GLY A C 1
ATOM 1351 O O . GLY A 1 181 ? -23.903 12.254 15.570 1.00 74.75 181 GLY A O 1
ATOM 1352 N N . VAL A 1 182 ? -22.872 10.274 15.395 1.00 64.50 182 VAL A N 1
ATOM 1353 C CA . VAL A 1 182 ? -23.667 9.619 16.438 1.00 64.50 182 VAL A CA 1
ATOM 1354 C C . VAL A 1 182 ? -23.320 10.137 17.846 1.00 64.50 182 VAL A C 1
ATOM 1356 O O . VAL A 1 182 ? -24.228 10.327 18.656 1.00 64.50 182 VAL A O 1
ATOM 1359 N N . LEU A 1 183 ? -22.050 10.422 18.148 1.00 59.47 183 LEU A N 1
ATOM 1360 C CA . LEU A 1 183 ? -21.616 10.995 19.435 1.00 59.47 183 LEU A CA 1
ATOM 1361 C C . LEU A 1 183 ? -22.095 12.443 19.637 1.00 59.47 183 LEU A C 1
ATOM 1363 O O . LEU A 1 183 ? -22.395 12.864 20.760 1.00 59.47 183 LEU A O 1
ATOM 1367 N N . LEU A 1 184 ? -22.206 13.211 18.554 1.00 69.44 184 LEU A N 1
ATOM 1368 C CA . LEU A 1 184 ? -22.706 14.584 18.593 1.00 69.44 184 LEU A CA 1
ATOM 1369 C C . LEU A 1 184 ? -24.225 14.655 18.826 1.00 69.44 184 LEU A C 1
ATOM 1371 O O . LEU A 1 184 ? -24.711 15.689 19.289 1.00 69.44 184 LEU A O 1
ATOM 1375 N N . LEU A 1 185 ? -24.976 13.566 18.608 1.00 70.31 185 LEU A N 1
ATOM 1376 C CA . LEU A 1 185 ? -26.417 13.530 18.861 1.00 70.31 185 LEU A CA 1
ATOM 1377 C C . LEU A 1 185 ? -26.717 13.533 20.378 1.00 70.31 185 LEU A C 1
ATOM 1379 O O . LEU A 1 185 ? -26.367 12.590 21.097 1.00 70.31 185 LEU A O 1
ATOM 1383 N N . PRO A 1 186 ? -27.438 14.548 20.894 1.00 53.88 186 PRO A N 1
ATOM 1384 C CA . PRO A 1 186 ? -27.538 14.835 22.329 1.00 53.88 186 PRO A CA 1
ATOM 1385 C C . PRO A 1 186 ? -28.319 13.798 23.153 1.00 53.88 186 PRO A C 1
ATOM 1387 O O . PRO A 1 186 ? -28.390 13.920 24.370 1.00 53.88 186 PRO A O 1
ATOM 1390 N N . ARG A 1 187 ? -28.913 12.772 22.528 1.00 57.50 187 ARG A N 1
ATOM 1391 C CA . ARG A 1 187 ? -29.813 11.820 23.204 1.00 57.50 187 ARG A CA 1
ATOM 1392 C C . ARG A 1 187 ? -29.287 10.403 23.396 1.00 57.50 187 ARG A C 1
ATOM 1394 O O . ARG A 1 187 ? -29.973 9.616 24.041 1.00 57.50 187 ARG A O 1
ATOM 1401 N N . ARG A 1 188 ? -28.120 10.042 22.847 1.00 55.12 188 ARG A N 1
ATOM 1402 C CA . ARG A 1 188 ? -27.589 8.661 22.939 1.00 55.12 188 ARG A CA 1
ATOM 1403 C C . ARG A 1 188 ? -26.072 8.574 23.140 1.00 55.12 188 ARG A C 1
ATOM 1405 O O . ARG A 1 188 ? -25.472 7.558 22.799 1.00 55.12 188 ARG A O 1
ATOM 1412 N N . ARG A 1 189 ? -25.466 9.596 23.758 1.00 52.78 189 ARG A N 1
ATOM 1413 C CA . ARG A 1 189 ? -24.034 9.600 24.110 1.00 52.78 189 ARG A CA 1
ATOM 1414 C C . ARG A 1 189 ? -23.645 8.384 24.958 1.00 52.78 189 ARG A C 1
ATOM 1416 O O . ARG A 1 189 ? -22.645 7.753 24.657 1.00 52.78 189 ARG A O 1
ATOM 1423 N N . ALA A 1 190 ? -24.467 7.970 25.923 1.00 49.38 190 ALA A N 1
ATOM 1424 C CA . ALA A 1 190 ? -24.157 6.811 26.765 1.00 49.38 190 ALA A CA 1
ATOM 1425 C C . ALA A 1 190 ? -24.114 5.487 25.971 1.00 49.38 190 ALA A C 1
ATOM 1427 O O . ALA A 1 190 ? -23.093 4.810 25.955 1.00 49.38 190 ALA A O 1
ATOM 1428 N N . ALA A 1 191 ? -25.183 5.156 25.235 1.00 46.88 191 ALA A N 1
ATOM 1429 C CA . ALA A 1 191 ? -25.323 3.874 24.530 1.00 46.88 191 ALA A CA 1
ATOM 1430 C C . ALA A 1 191 ? -24.257 3.635 23.441 1.00 46.88 191 ALA A C 1
ATOM 1432 O O . ALA A 1 191 ? -23.807 2.510 23.236 1.00 46.88 191 ALA A O 1
ATOM 1433 N N . VAL A 1 192 ? -23.849 4.694 22.739 1.00 48.81 192 VAL A N 1
ATOM 1434 C CA . VAL A 1 192 ? -22.928 4.598 21.594 1.00 48.81 192 VAL A CA 1
ATOM 1435 C C . VAL A 1 192 ? -21.475 4.565 22.057 1.00 48.81 192 VAL A C 1
ATOM 1437 O O . VAL A 1 192 ? -20.676 3.822 21.495 1.00 48.81 192 VAL A O 1
ATOM 1440 N N . THR A 1 193 ? -21.143 5.291 23.125 1.00 50.84 193 THR A N 1
ATOM 1441 C CA . THR A 1 193 ? -19.795 5.266 23.713 1.00 50.84 193 THR A CA 1
ATOM 1442 C C . THR A 1 193 ? -19.470 3.881 24.279 1.00 50.84 193 THR A C 1
ATOM 1444 O O . THR A 1 193 ? -18.365 3.388 24.077 1.00 50.84 193 THR A O 1
ATOM 1447 N N . ILE A 1 194 ? -20.453 3.194 24.877 1.00 49.28 194 ILE A N 1
ATOM 1448 C CA . ILE A 1 194 ? -20.310 1.800 25.336 1.00 49.28 194 ILE A CA 1
ATOM 1449 C C . ILE A 1 194 ? -20.060 0.862 24.154 1.00 49.28 194 ILE A C 1
ATOM 1451 O O . ILE A 1 194 ? -19.154 0.040 24.213 1.00 49.28 194 ILE A O 1
ATOM 1455 N N . ALA A 1 195 ? -20.825 0.991 23.065 1.00 50.62 195 ALA A N 1
ATOM 1456 C CA . ALA A 1 195 ? -20.667 0.133 21.893 1.00 50.62 195 ALA A CA 1
ATOM 1457 C C . ALA A 1 195 ? -19.298 0.321 21.214 1.00 50.62 195 ALA A C 1
ATOM 1459 O O . ALA A 1 195 ? -18.659 -0.664 20.855 1.00 50.62 195 ALA A O 1
ATOM 1460 N N . VAL A 1 196 ? -18.819 1.564 21.090 1.00 49.88 196 VAL A N 1
ATOM 1461 C CA . VAL A 1 196 ? -17.497 1.882 20.521 1.00 49.88 196 VAL A CA 1
ATOM 1462 C C . VAL A 1 196 ? -16.374 1.400 21.434 1.00 49.88 196 VAL A C 1
ATOM 1464 O O . VAL A 1 196 ? -15.398 0.828 20.954 1.00 49.88 196 VAL A O 1
ATOM 1467 N N . ALA A 1 197 ? -16.515 1.562 22.747 1.00 49.72 197 ALA A N 1
ATOM 1468 C CA . ALA A 1 197 ? -15.511 1.085 23.678 1.00 49.72 197 ALA A CA 1
ATOM 1469 C C . ALA A 1 197 ? -15.438 -0.444 23.755 1.00 49.72 197 ALA A C 1
ATOM 1471 O O . ALA A 1 197 ? -14.340 -0.993 23.765 1.00 49.72 197 ALA A O 1
ATOM 1472 N N . VAL A 1 198 ? -16.583 -1.134 23.734 1.00 50.66 198 VAL A N 1
ATOM 1473 C CA . VAL A 1 198 ? -16.649 -2.600 23.624 1.00 50.66 198 VAL A CA 1
ATOM 1474 C C . VAL A 1 198 ? -16.012 -3.069 22.312 1.00 50.66 198 VAL A C 1
ATOM 1476 O O . VAL A 1 198 ? -15.291 -4.059 22.321 1.00 50.66 198 VAL A O 1
ATOM 1479 N N . LEU A 1 199 ? -16.187 -2.339 21.202 1.00 49.56 199 LEU A N 1
ATOM 1480 C CA . LEU A 1 199 ? -15.537 -2.658 19.923 1.00 49.56 199 LEU A CA 1
ATOM 1481 C C . LEU A 1 199 ? -14.010 -2.455 19.956 1.00 49.56 199 LEU A C 1
ATOM 1483 O O . LEU A 1 199 ? -13.270 -3.264 19.398 1.00 49.56 199 LEU A O 1
ATOM 1487 N N . LEU A 1 200 ? -13.529 -1.392 20.611 1.00 49.91 200 LEU A N 1
ATOM 1488 C CA . LEU A 1 200 ? -12.095 -1.117 20.766 1.00 49.91 200 LEU A CA 1
ATOM 1489 C C . LEU A 1 200 ? -11.424 -2.142 21.691 1.00 49.91 200 LEU A C 1
ATOM 1491 O O . LEU A 1 200 ? -10.334 -2.620 21.378 1.00 49.91 200 LEU A O 1
ATOM 1495 N N . LEU A 1 201 ? -12.102 -2.544 22.770 1.00 49.44 201 LEU A N 1
ATOM 1496 C CA . LEU A 1 201 ? -11.678 -3.635 23.653 1.00 49.44 201 LEU A CA 1
ATOM 1497 C C . LEU A 1 201 ? -11.672 -4.988 22.920 1.00 49.44 201 LEU A C 1
ATOM 1499 O O . LEU A 1 201 ? -10.677 -5.704 22.992 1.00 49.44 201 LEU A O 1
ATOM 1503 N N . ALA A 1 202 ? -12.697 -5.280 22.112 1.00 45.75 202 ALA A N 1
ATOM 1504 C CA . ALA A 1 202 ? -12.798 -6.523 21.342 1.00 45.75 202 ALA A CA 1
ATOM 1505 C C . ALA A 1 202 ? -11.762 -6.653 20.206 1.00 45.75 202 ALA A C 1
ATOM 1507 O O . ALA A 1 202 ? -11.559 -7.746 19.678 1.00 45.75 202 ALA A O 1
ATOM 1508 N N . SER A 1 203 ? -11.096 -5.561 19.808 1.00 43.38 203 SER A N 1
ATOM 1509 C CA . SER A 1 203 ? -10.067 -5.592 18.756 1.00 43.38 203 SER A CA 1
ATOM 1510 C C . SER A 1 203 ? -8.672 -6.004 19.255 1.00 43.38 203 SER A C 1
ATOM 1512 O O . SER A 1 203 ? -7.784 -6.291 18.445 1.00 43.38 203 SER A O 1
ATOM 1514 N N . ALA A 1 204 ? -8.480 -6.130 20.574 1.00 43.59 204 ALA A N 1
ATOM 1515 C CA . ALA A 1 204 ? -7.319 -6.800 21.144 1.00 43.59 204 ALA A CA 1
ATOM 1516 C C . ALA A 1 204 ? -7.502 -8.322 21.003 1.00 43.59 204 ALA A C 1
ATOM 1518 O O . ALA A 1 204 ? -8.207 -8.963 21.776 1.00 43.59 204 ALA A O 1
ATOM 1519 N N . ARG A 1 205 ? -6.860 -8.904 19.983 1.00 42.56 205 ARG A N 1
ATOM 1520 C CA . ARG A 1 205 ? -6.903 -10.329 19.582 1.00 42.56 205 ARG A CA 1
ATOM 1521 C C . ARG A 1 205 ? -6.596 -11.371 20.685 1.00 42.56 205 ARG A C 1
ATOM 1523 O O . ARG A 1 205 ? -6.583 -12.559 20.386 1.00 42.56 205 ARG A O 1
ATOM 1530 N N . THR A 1 206 ? -6.363 -10.973 21.933 1.00 41.97 206 THR A N 1
ATOM 1531 C CA . THR A 1 206 ? -6.074 -11.856 23.074 1.00 41.97 206 THR A CA 1
ATOM 1532 C C . THR A 1 206 ? -7.321 -12.367 23.811 1.00 41.97 206 THR A C 1
ATOM 1534 O O . THR A 1 206 ? -7.229 -13.356 24.531 1.00 41.97 206 THR A O 1
ATOM 1537 N N . GLU A 1 207 ? -8.507 -11.778 23.618 1.00 43.56 207 GLU A N 1
ATOM 1538 C CA . GLU A 1 207 ? -9.685 -12.091 24.456 1.00 43.56 207 GLU A CA 1
ATOM 1539 C C . GLU A 1 207 ? -10.521 -13.317 24.026 1.00 43.56 207 GLU A C 1
ATOM 1541 O O . GLU A 1 207 ? -11.383 -13.791 24.778 1.00 43.56 207 GLU A O 1
ATOM 1546 N N . ALA A 1 208 ? -10.267 -13.899 22.849 1.00 46.00 208 ALA A N 1
ATOM 1547 C CA . ALA A 1 208 ? -11.001 -15.089 22.403 1.00 46.00 208 ALA A CA 1
ATOM 1548 C C . ALA A 1 208 ? -10.752 -16.328 23.295 1.00 46.00 208 ALA A C 1
ATOM 1550 O O . ALA A 1 208 ? -11.567 -17.247 23.271 1.00 46.00 208 ALA A O 1
ATOM 1551 N N . ALA A 1 209 ? -9.690 -16.332 24.111 1.00 54.97 209 ALA A N 1
ATOM 1552 C CA . ALA A 1 209 ? -9.290 -17.471 24.941 1.00 54.97 209 ALA A CA 1
ATOM 1553 C C . ALA A 1 209 ? -9.663 -17.370 26.436 1.00 54.97 209 ALA A C 1
ATOM 1555 O O . ALA A 1 209 ? -9.570 -18.376 27.136 1.00 54.97 209 ALA A O 1
ATOM 1556 N N . LEU A 1 210 ? -10.078 -16.201 26.952 1.00 71.44 210 LEU A N 1
ATOM 1557 C CA . LEU A 1 210 ? -10.391 -16.068 28.383 1.00 71.44 210 LEU A CA 1
ATOM 1558 C C . LEU A 1 210 ? -11.786 -16.631 28.723 1.00 71.44 210 LEU A C 1
ATOM 1560 O O . LEU A 1 210 ? -12.754 -16.322 28.016 1.00 71.44 210 LEU A O 1
ATOM 1564 N N . PRO A 1 211 ? -11.917 -17.413 29.813 1.00 77.62 211 PRO A N 1
ATOM 1565 C CA . PRO A 1 211 ? -13.194 -17.962 30.256 1.00 77.62 211 PRO A CA 1
ATOM 1566 C C . PRO A 1 211 ? -14.161 -16.874 30.756 1.00 77.62 211 PRO A C 1
ATOM 1568 O O . PRO A 1 211 ? -13.775 -15.748 31.090 1.00 77.62 211 PRO A O 1
ATOM 1571 N N . ALA A 1 212 ? -15.453 -17.218 30.791 1.00 78.44 212 ALA A N 1
ATOM 1572 C CA . ALA A 1 212 ? -16.514 -16.340 31.283 1.00 78.44 212 ALA A CA 1
ATOM 1573 C C . ALA A 1 212 ? -16.310 -15.980 32.770 1.00 78.44 212 ALA A C 1
ATOM 1575 O O . ALA A 1 212 ? -15.811 -16.812 33.527 1.00 78.44 212 ALA A O 1
ATOM 1576 N N . PRO A 1 213 ? -16.712 -14.773 33.212 1.00 81.88 213 PRO A N 1
ATOM 1577 C CA . PRO A 1 213 ? -16.467 -14.332 34.579 1.00 81.88 213 PRO A CA 1
ATOM 1578 C C . PRO A 1 213 ? -17.212 -15.200 35.612 1.00 81.88 213 PRO A C 1
ATOM 1580 O O . PRO A 1 213 ? -18.431 -15.375 35.488 1.00 81.88 213 PRO A O 1
ATOM 1583 N N . PRO A 1 214 ? -16.526 -15.684 36.668 1.00 81.88 214 PRO A N 1
ATOM 1584 C CA . PRO A 1 214 ? -17.130 -16.470 37.741 1.00 81.88 214 PRO A CA 1
ATOM 1585 C C . PRO A 1 214 ? -18.023 -15.642 38.668 1.00 81.88 214 PRO A C 1
ATOM 1587 O O . PRO A 1 214 ? -18.696 -16.233 39.506 1.00 81.88 214 PRO A O 1
ATOM 1590 N N . PHE A 1 215 ? -18.082 -14.314 38.511 1.00 85.56 215 PHE A N 1
ATOM 1591 C CA . PHE A 1 215 ? -18.963 -13.419 39.266 1.00 85.56 215 PHE A CA 1
ATOM 1592 C C . PHE A 1 215 ? -19.773 -12.494 38.343 1.00 85.56 215 PHE A C 1
ATOM 1594 O O . PHE A 1 215 ? -19.349 -12.148 37.240 1.00 85.56 215 PHE A O 1
ATOM 1601 N N . ALA A 1 216 ? -20.947 -12.070 38.805 1.00 85.56 216 ALA A N 1
ATOM 1602 C CA . ALA A 1 216 ? -21.748 -11.003 38.222 1.00 85.56 216 ALA A CA 1
ATOM 1603 C C . ALA A 1 216 ? -21.559 -9.711 39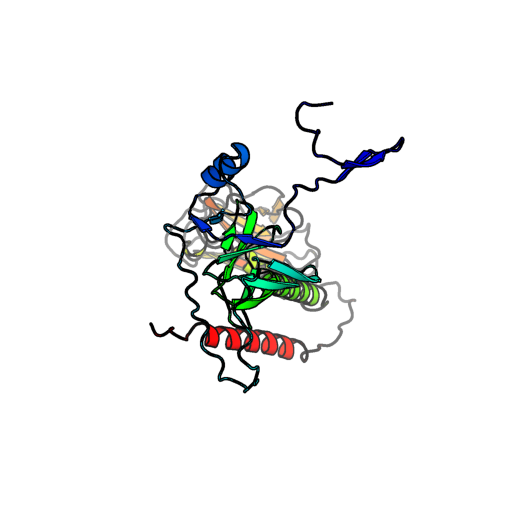.023 1.00 85.56 216 ALA A C 1
ATOM 1605 O O . ALA A 1 216 ? -21.584 -9.743 40.255 1.00 85.56 216 ALA A O 1
ATOM 1606 N N . LEU A 1 217 ? -21.439 -8.587 38.319 1.00 86.44 217 LEU A N 1
ATOM 1607 C CA . LEU A 1 217 ? -21.440 -7.252 38.906 1.00 86.44 217 LEU A CA 1
ATOM 1608 C C . LEU A 1 217 ? -22.846 -6.651 38.816 1.00 86.44 217 LEU A C 1
ATOM 1610 O O . LEU A 1 217 ? -23.451 -6.640 37.744 1.00 86.44 217 LEU A O 1
ATOM 1614 N N . THR A 1 218 ? -23.353 -6.130 39.927 1.00 86.19 218 THR A N 1
ATOM 1615 C CA . THR A 1 218 ? -24.640 -5.431 40.011 1.00 86.19 218 THR A CA 1
ATOM 1616 C C . THR A 1 218 ? -24.457 -4.085 40.691 1.00 86.19 218 THR A C 1
ATOM 1618 O O . THR A 1 218 ? -23.700 -3.992 41.652 1.00 86.19 218 THR A O 1
ATOM 1621 N N . ALA A 1 219 ? -25.177 -3.067 40.225 1.00 84.19 219 ALA A N 1
ATOM 1622 C CA . ALA A 1 219 ? -25.214 -1.752 40.849 1.00 84.19 219 ALA A CA 1
ATOM 1623 C C . ALA A 1 219 ? -26.674 -1.343 41.082 1.00 84.19 219 ALA A C 1
ATOM 1625 O O . ALA A 1 219 ? -27.468 -1.312 40.137 1.00 84.19 219 ALA A O 1
ATOM 1626 N N . THR A 1 220 ? -27.043 -1.080 42.335 1.00 83.38 220 THR A N 1
ATOM 1627 C CA . THR A 1 220 ? -28.426 -0.806 42.746 1.00 83.38 220 THR A CA 1
ATOM 1628 C C . THR A 1 220 ? -28.493 0.428 43.656 1.00 83.38 220 THR A C 1
ATOM 1630 O O . THR A 1 220 ? -27.832 0.424 44.688 1.00 83.38 220 THR A O 1
ATOM 1633 N N . PRO A 1 221 ? -29.285 1.467 43.326 1.00 76.69 221 PRO A N 1
ATOM 1634 C CA . PRO A 1 221 ? -30.107 1.597 42.127 1.00 76.69 221 PRO A CA 1
ATOM 1635 C C . PRO A 1 221 ? -29.258 1.889 40.881 1.00 76.69 221 PRO A C 1
ATOM 1637 O O . PRO A 1 221 ? -28.255 2.591 40.931 1.00 76.69 221 PRO A O 1
ATOM 1640 N N . SER A 1 222 ? -29.697 1.400 39.721 1.00 70.56 222 SER A N 1
ATOM 1641 C CA . SER A 1 222 ? -29.035 1.668 38.433 1.00 70.56 222 SER A CA 1
ATOM 1642 C C . SER A 1 222 ? -29.343 3.065 37.865 1.00 70.56 222 SER A C 1
ATOM 1644 O O . SER A 1 222 ? -28.976 3.367 36.730 1.00 70.56 222 SER A O 1
ATOM 1646 N N . SER A 1 223 ? -30.085 3.892 38.607 1.00 76.38 223 SER A N 1
ATOM 1647 C CA . SER A 1 223 ? -30.428 5.278 38.283 1.00 76.38 223 SER A CA 1
ATOM 1648 C C . SER A 1 223 ? -30.439 6.088 39.574 1.00 76.38 223 SER A C 1
ATOM 1650 O O . SER A 1 223 ? -31.262 5.819 40.445 1.00 76.38 223 SER A O 1
ATOM 1652 N N . VAL A 1 224 ? -29.546 7.063 39.682 1.00 76.25 224 VAL A N 1
ATOM 1653 C CA . VAL A 1 224 ? -29.310 7.866 40.889 1.00 76.25 224 VAL A CA 1
ATOM 1654 C C . VAL A 1 224 ? -29.163 9.342 40.542 1.00 76.25 224 VAL A C 1
ATOM 1656 O O . VAL A 1 224 ? -28.854 9.671 39.398 1.00 76.25 224 VAL A O 1
ATOM 1659 N N . LEU A 1 225 ? -29.384 10.248 41.493 1.00 73.44 225 LEU A N 1
ATOM 1660 C CA . LEU A 1 225 ? -28.985 11.647 41.347 1.00 73.44 225 LEU A CA 1
ATOM 1661 C C . LEU A 1 225 ? -27.496 11.807 41.661 1.00 73.44 225 LEU A C 1
ATOM 1663 O O . LEU A 1 225 ? -26.864 10.940 42.270 1.00 73.44 225 LEU A O 1
ATOM 1667 N N . ALA A 1 226 ? -26.923 12.931 41.226 1.00 67.50 226 ALA A N 1
ATOM 1668 C CA . ALA A 1 226 ? -25.527 13.248 41.486 1.00 67.50 226 ALA A CA 1
ATOM 1669 C C . ALA A 1 226 ? -25.241 13.220 42.997 1.00 67.50 226 ALA A C 1
ATOM 1671 O O . ALA A 1 226 ? -25.670 14.084 43.764 1.00 67.50 226 ALA A O 1
ATOM 1672 N N . GLY A 1 227 ? -24.486 12.198 43.394 1.00 67.94 227 GLY A N 1
ATOM 1673 C CA . GLY A 1 227 ? -24.061 11.959 44.757 1.00 67.94 227 GLY A CA 1
ATOM 1674 C C . GLY A 1 227 ? -24.947 11.023 45.585 1.00 67.94 227 GLY A C 1
ATOM 1675 O O . GLY A 1 227 ? -24.650 10.830 46.760 1.00 67.94 227 GLY A O 1
ATOM 1676 N N . ASP A 1 228 ? -26.010 10.426 45.064 1.00 75.69 228 ASP A N 1
ATOM 1677 C CA . ASP A 1 228 ? -26.652 9.361 45.845 1.00 75.69 228 ASP A CA 1
ATOM 1678 C C . ASP A 1 228 ? -25.713 8.154 45.972 1.00 75.69 228 ASP A C 1
ATOM 1680 O O . ASP A 1 228 ? -24.863 7.905 45.112 1.00 75.69 228 ASP A O 1
ATOM 1684 N N . THR A 1 229 ? -25.862 7.411 47.064 1.00 79.19 229 THR A N 1
ATOM 1685 C CA . THR A 1 229 ? -25.096 6.189 47.305 1.00 79.19 229 THR A CA 1
ATOM 1686 C C . THR A 1 229 ? -25.601 5.067 46.401 1.00 79.19 229 THR A C 1
ATOM 1688 O O . THR A 1 229 ? -26.808 4.866 46.251 1.00 79.19 229 THR A O 1
ATOM 1691 N N . VAL A 1 230 ? -24.671 4.313 45.812 1.00 84.12 230 VAL A N 1
ATOM 1692 C CA . VAL A 1 230 ? -24.977 3.146 44.973 1.00 84.12 230 VAL A CA 1
ATOM 1693 C C . VAL A 1 230 ? -24.389 1.900 45.615 1.00 84.12 230 VAL A C 1
ATOM 1695 O O . VAL A 1 230 ? -23.188 1.843 45.873 1.00 84.12 230 VAL A O 1
ATOM 1698 N N . GLU A 1 231 ? -25.219 0.881 45.815 1.00 86.12 231 GLU A N 1
ATOM 1699 C CA . GLU A 1 231 ? -24.777 -0.428 46.289 1.00 86.12 231 GLU A CA 1
ATOM 1700 C C . GLU A 1 231 ? -24.169 -1.220 45.134 1.00 86.12 231 GLU A C 1
ATOM 1702 O O . GLU A 1 231 ? -24.829 -1.486 44.125 1.00 86.12 231 GLU A O 1
ATOM 1707 N N . ILE A 1 232 ? -22.912 -1.618 45.293 1.00 88.50 232 ILE A N 1
ATOM 1708 C CA . ILE A 1 232 ? -22.171 -2.472 44.375 1.00 88.50 232 ILE A CA 1
ATOM 1709 C C . ILE A 1 232 ? -22.154 -3.888 44.938 1.00 88.50 232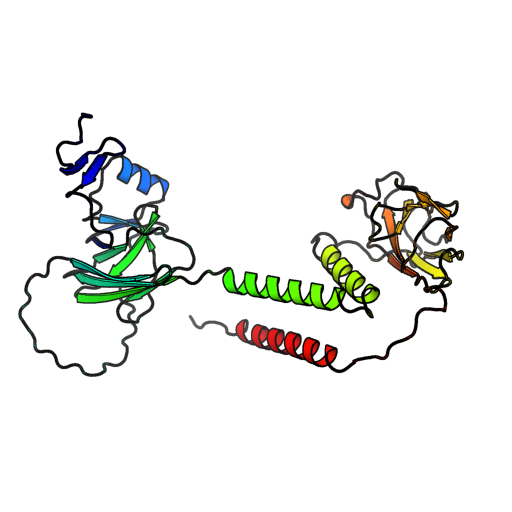 ILE A C 1
ATOM 1711 O O . ILE A 1 232 ? -21.607 -4.159 46.005 1.00 88.50 232 ILE A O 1
ATOM 1715 N N . GLY A 1 233 ? -22.758 -4.808 44.194 1.00 87.81 233 GLY A N 1
ATOM 1716 C CA . GLY A 1 233 ? -22.792 -6.229 44.513 1.00 87.81 233 GLY A CA 1
ATOM 1717 C C . GLY A 1 233 ? -21.935 -7.037 43.549 1.00 87.81 233 GLY A C 1
ATOM 1718 O O . GLY A 1 233 ? -22.059 -6.900 42.332 1.00 87.81 233 GLY A O 1
ATOM 1719 N N . VAL A 1 234 ? -21.113 -7.926 44.095 1.00 89.50 234 VAL A N 1
ATOM 1720 C CA . VAL A 1 234 ? -20.393 -8.965 43.357 1.00 89.50 234 VAL A CA 1
ATOM 1721 C C . VAL A 1 234 ? -20.961 -10.306 43.798 1.00 89.50 234 VAL A C 1
ATOM 1723 O O . VAL A 1 234 ? -20.854 -10.690 44.964 1.00 89.50 234 VAL A O 1
ATOM 1726 N N . THR A 1 235 ? -21.627 -11.005 42.881 1.00 88.38 235 THR A N 1
ATOM 1727 C CA . THR A 1 235 ? -22.334 -12.260 43.179 1.00 88.38 235 THR A CA 1
ATOM 1728 C C . THR A 1 235 ? -21.744 -13.425 42.393 1.00 88.38 235 THR A C 1
ATOM 1730 O O . THR A 1 235 ? -21.465 -13.270 41.208 1.00 88.38 235 THR A O 1
ATOM 1733 N N . PRO A 1 236 ? -21.540 -14.601 43.002 1.00 87.31 236 PRO A N 1
ATOM 1734 C CA . PRO A 1 236 ? -20.933 -15.738 42.325 1.00 87.31 236 PRO A CA 1
ATOM 1735 C C . PRO A 1 236 ? -21.874 -16.320 41.267 1.00 87.31 236 PRO A C 1
ATOM 1737 O O . PRO A 1 236 ? -23.081 -16.450 41.473 1.00 87.31 236 PRO A O 1
ATOM 1740 N N . ARG A 1 237 ? -21.289 -16.693 40.133 1.00 82.69 237 ARG A N 1
ATOM 1741 C CA . ARG A 1 237 ? -21.872 -17.494 39.048 1.00 82.69 237 ARG A CA 1
ATOM 1742 C C . ARG A 1 237 ? -21.262 -18.894 38.982 1.00 82.69 237 ARG A C 1
ATOM 1744 O O . ARG A 1 237 ? -21.941 -19.815 38.546 1.00 82.69 237 ARG A O 1
ATOM 1751 N N . ALA A 1 238 ? -20.009 -19.051 39.412 1.00 74.44 238 ALA A N 1
ATOM 1752 C CA . ALA A 1 238 ? -19.315 -20.333 39.493 1.00 74.44 238 ALA A CA 1
ATOM 1753 C C . ALA A 1 238 ? -18.987 -20.694 40.951 1.00 74.44 238 ALA A C 1
ATOM 1755 O O . ALA A 1 238 ? -18.667 -19.822 41.759 1.00 74.44 238 ALA A O 1
ATOM 1756 N N . ALA A 1 239 ? -19.050 -21.991 41.268 1.00 67.12 239 ALA A N 1
ATOM 1757 C CA . ALA A 1 239 ? -18.790 -22.532 42.606 1.00 67.12 239 ALA A CA 1
ATOM 1758 C C . ALA A 1 239 ? -17.346 -23.042 42.798 1.00 67.12 239 ALA A C 1
ATOM 1760 O O . ALA A 1 239 ? -17.006 -23.534 43.868 1.00 67.12 239 ALA A O 1
ATOM 1761 N N . THR A 1 240 ? -16.498 -22.948 41.768 1.00 66.44 240 THR A N 1
ATOM 1762 C CA . THR A 1 240 ? -15.133 -23.499 41.761 1.00 66.44 240 THR A CA 1
ATOM 1763 C C . THR A 1 240 ? -14.133 -22.511 41.159 1.00 66.44 240 THR A C 1
ATOM 1765 O O . THR A 1 240 ? -14.422 -21.906 40.126 1.00 66.44 240 THR A O 1
ATOM 1768 N N . GLY A 1 241 ? -12.951 -22.383 41.774 1.00 76.50 241 GLY A N 1
ATOM 1769 C CA . GLY A 1 241 ? -11.861 -21.488 41.359 1.00 76.50 241 GLY A CA 1
ATOM 1770 C C . GLY A 1 241 ? -11.414 -20.523 42.470 1.00 76.50 241 GLY A C 1
ATOM 1771 O O . GLY A 1 241 ? -11.934 -20.563 43.583 1.00 76.50 241 GLY A O 1
ATOM 1772 N N . GLY A 1 242 ? -10.459 -19.645 42.158 1.00 77.31 242 GLY A N 1
ATOM 1773 C CA . GLY A 1 242 ? -9.990 -18.591 43.067 1.00 77.31 242 GLY A CA 1
ATOM 1774 C C . GLY A 1 242 ? -8.910 -19.049 44.056 1.00 77.31 242 GLY A C 1
ATOM 1775 O O . GLY A 1 242 ? -8.399 -20.163 43.927 1.00 77.31 242 GLY A O 1
ATOM 1776 N N . PRO A 1 243 ? -8.530 -18.198 45.029 1.00 85.81 243 PRO A N 1
ATOM 1777 C CA . PRO A 1 243 ? -9.067 -16.857 45.291 1.00 85.81 243 PRO A CA 1
ATOM 1778 C C . PRO A 1 243 ? -8.575 -15.802 44.284 1.00 85.81 243 PRO A C 1
ATOM 1780 O O . PRO A 1 243 ? -7.506 -15.958 43.696 1.00 85.81 243 PRO A O 1
ATOM 1783 N N . TRP A 1 244 ? -9.336 -14.719 44.104 1.00 86.81 244 TRP A N 1
ATOM 1784 C CA . TRP A 1 244 ? -8.996 -13.614 43.193 1.00 86.81 244 TRP A CA 1
ATOM 1785 C C . TRP A 1 244 ? -8.933 -12.274 43.918 1.00 86.81 244 TRP A C 1
ATOM 1787 O O . TRP A 1 244 ? -9.726 -12.028 44.826 1.00 86.81 244 TRP A O 1
ATOM 1797 N N . ASP A 1 245 ? -8.056 -11.383 43.462 1.00 89.25 245 ASP A N 1
ATOM 1798 C CA . ASP A 1 245 ? -8.178 -9.966 43.800 1.00 89.25 245 ASP A CA 1
ATOM 1799 C C . ASP A 1 245 ? -9.109 -9.311 42.779 1.00 89.25 245 ASP A C 1
ATOM 1801 O O . ASP A 1 245 ? -8.917 -9.406 41.561 1.00 89.25 245 ASP A O 1
ATOM 1805 N N . VAL A 1 246 ? -10.175 -8.705 43.295 1.00 89.00 246 VAL A N 1
ATOM 1806 C CA . VAL A 1 246 ? -11.284 -8.189 42.503 1.00 89.00 246 VAL A CA 1
ATOM 1807 C C . VAL A 1 246 ? -11.286 -6.672 42.567 1.00 89.00 246 VAL A C 1
ATOM 1809 O O . VAL A 1 246 ? -11.293 -6.081 43.648 1.00 89.00 246 VAL A O 1
ATOM 1812 N N . TYR A 1 247 ? -11.320 -6.041 41.399 1.00 87.50 247 TYR A N 1
ATOM 1813 C CA . TYR A 1 247 ? -11.275 -4.593 41.245 1.00 87.50 247 TYR A CA 1
ATOM 1814 C C . TYR A 1 247 ? -12.537 -4.109 40.544 1.00 87.50 247 TYR A C 1
ATOM 1816 O O . TYR A 1 247 ? -12.925 -4.648 39.507 1.00 87.50 247 TYR A O 1
ATOM 1824 N N . VAL A 1 248 ? -13.159 -3.070 41.098 1.00 87.00 248 VAL A N 1
ATOM 1825 C CA . VAL A 1 248 ? -14.258 -2.353 40.450 1.00 87.00 248 VAL A CA 1
ATOM 1826 C C . VAL A 1 248 ? -13.688 -1.062 39.881 1.00 87.00 248 VAL A C 1
ATOM 1828 O O . VAL A 1 248 ? -13.243 -0.184 40.617 1.00 87.00 248 VAL A O 1
ATOM 1831 N N . VAL A 1 249 ? -13.667 -0.968 38.557 1.00 82.81 249 VAL A N 1
ATOM 1832 C CA . VAL A 1 249 ? -13.043 0.133 37.822 1.00 82.81 249 VAL A CA 1
ATOM 1833 C C . VAL A 1 249 ? -14.124 0.969 37.163 1.00 82.81 249 VAL A C 1
ATOM 1835 O O . VAL A 1 249 ? -15.001 0.431 36.482 1.00 82.81 249 VAL A O 1
ATOM 1838 N N . TRP A 1 250 ? -14.051 2.288 37.319 1.00 79.75 250 TRP A N 1
ATOM 1839 C CA . TRP A 1 250 ? -14.847 3.192 36.502 1.00 79.75 250 TRP A CA 1
ATOM 1840 C C . TRP A 1 250 ? -14.186 3.339 35.132 1.00 79.75 250 TRP A C 1
ATOM 1842 O O . TRP A 1 250 ? -13.090 3.880 34.989 1.00 79.75 250 TRP A O 1
ATOM 1852 N N . LEU A 1 251 ? -14.855 2.815 34.108 1.00 64.88 251 LEU A N 1
ATOM 1853 C CA . LEU A 1 251 ? -14.398 2.929 32.733 1.00 64.88 251 LEU A CA 1
ATOM 1854 C C . LEU A 1 251 ? -14.668 4.334 32.177 1.00 64.88 251 LEU A C 1
ATOM 1856 O O . LEU A 1 251 ? -15.736 4.908 32.396 1.00 64.88 251 LEU A O 1
ATOM 1860 N N . PHE A 1 252 ? -13.722 4.831 31.375 1.00 58.50 252 PHE A N 1
ATOM 1861 C CA . PHE A 1 252 ? -13.804 6.103 30.636 1.00 58.50 252 PHE A CA 1
ATOM 1862 C C . PHE A 1 252 ? -13.807 7.370 31.501 1.00 58.50 252 PHE A C 1
ATOM 1864 O O . PHE A 1 252 ? -14.208 8.433 31.030 1.00 58.50 252 PHE A O 1
ATOM 1871 N N . SER A 1 253 ? -13.332 7.288 32.742 1.00 59.00 253 SER A N 1
ATOM 1872 C CA . SER A 1 253 ? -12.952 8.472 33.508 1.00 59.00 253 SER A CA 1
ATOM 1873 C C . SER A 1 253 ? -11.645 9.069 32.969 1.00 59.00 253 SER A C 1
ATOM 1875 O O . SER A 1 253 ? -10.765 8.347 32.500 1.00 59.00 253 SER A O 1
ATOM 1877 N N . GLU A 1 254 ? -11.478 10.393 33.066 1.00 49.47 254 GLU A N 1
ATOM 1878 C CA . GLU A 1 254 ? -10.234 11.071 32.642 1.00 49.47 254 GLU A CA 1
ATOM 1879 C C . GLU A 1 254 ? -8.995 10.635 33.449 1.00 49.47 254 GLU A C 1
ATOM 1881 O O . GLU A 1 254 ? -7.860 10.826 33.019 1.00 49.47 254 GLU A O 1
ATOM 1886 N N . ARG A 1 255 ? -9.204 10.028 34.622 1.00 55.50 255 ARG A N 1
ATOM 1887 C CA . ARG A 1 255 ? -8.176 9.385 35.450 1.00 55.50 255 ARG A CA 1
ATOM 1888 C C . ARG A 1 255 ? -8.684 8.007 35.846 1.00 55.50 255 ARG A C 1
ATOM 1890 O O . ARG A 1 255 ? -9.829 7.922 36.283 1.00 55.50 255 ARG A O 1
ATOM 1897 N N . ALA A 1 256 ? -7.868 6.959 35.711 1.00 57.50 256 ALA A N 1
ATOM 1898 C CA . ALA A 1 256 ? -8.237 5.613 36.158 1.00 57.50 256 ALA A CA 1
ATOM 1899 C C . ALA A 1 256 ? -8.720 5.673 37.614 1.00 57.50 256 ALA A C 1
ATOM 1901 O O . ALA A 1 256 ? -7.997 6.173 38.471 1.00 57.50 256 ALA A O 1
ATOM 1902 N N . ALA A 1 257 ? -9.950 5.231 37.868 1.00 78.12 257 ALA A N 1
ATOM 1903 C CA . ALA A 1 257 ? -10.572 5.310 39.181 1.00 78.12 257 ALA A CA 1
ATOM 1904 C C . ALA A 1 257 ? -11.001 3.910 39.626 1.00 78.12 257 ALA A C 1
ATOM 1906 O O . ALA A 1 257 ? -11.765 3.228 38.939 1.00 78.12 257 ALA A O 1
ATOM 1907 N N . PHE A 1 258 ? -10.480 3.494 40.777 1.00 84.19 258 PHE A N 1
ATOM 1908 C CA . PHE A 1 258 ? -10.737 2.208 41.412 1.00 84.19 258 PHE A CA 1
ATOM 1909 C C . PHE A 1 258 ? -11.611 2.423 42.638 1.00 84.19 258 PHE A C 1
ATOM 1911 O O . PHE A 1 258 ? -11.290 3.268 43.472 1.00 84.19 258 PHE A O 1
ATOM 1918 N N . LEU A 1 259 ? -12.711 1.683 42.739 1.00 87.38 259 LEU A N 1
ATOM 1919 C CA . LEU A 1 259 ? -13.581 1.744 43.904 1.00 87.38 259 LEU A CA 1
ATOM 1920 C C . LEU A 1 259 ? -12.982 0.883 45.016 1.00 87.38 259 LEU A C 1
ATOM 1922 O O . LEU A 1 259 ? -12.875 -0.337 44.874 1.00 87.38 259 LEU A O 1
ATOM 1926 N N . GLY A 1 260 ? -12.587 1.535 46.105 1.00 85.94 260 GLY A N 1
ATOM 1927 C CA . GLY A 1 260 ? -12.095 0.884 47.308 1.00 85.94 260 GLY A CA 1
ATOM 1928 C C . GLY A 1 260 ? -13.209 0.212 48.122 1.00 85.94 260 GLY A C 1
ATOM 1929 O O . GLY A 1 260 ? -14.396 0.474 47.904 1.00 85.94 260 GLY A O 1
ATOM 1930 N N . PRO A 1 261 ? -12.840 -0.646 49.089 1.00 86.44 261 PRO A N 1
ATOM 1931 C CA . PRO A 1 261 ? -13.789 -1.335 49.970 1.00 86.44 261 PRO A CA 1
ATOM 1932 C C . PRO A 1 261 ? -14.507 -0.378 50.936 1.00 86.44 261 PRO A C 1
ATOM 1934 O O . PRO A 1 261 ? -15.587 -0.678 51.434 1.00 86.44 261 PRO A O 1
ATOM 1937 N N . ASP A 1 262 ? -13.911 0.786 51.187 1.00 84.00 262 ASP A N 1
ATOM 1938 C CA . ASP A 1 262 ? -14.459 1.902 51.958 1.00 84.00 262 ASP A CA 1
ATOM 1939 C C . ASP A 1 262 ? -15.453 2.760 51.155 1.00 84.00 262 ASP A C 1
ATOM 1941 O O . ASP A 1 262 ? -16.071 3.678 51.698 1.00 84.00 262 ASP A O 1
ATOM 1945 N N . GLY A 1 263 ? -15.616 2.465 49.862 1.00 82.19 263 GLY A N 1
ATOM 1946 C CA . GLY A 1 263 ? -16.505 3.196 48.972 1.00 82.19 263 GLY A CA 1
ATOM 1947 C C . GLY A 1 263 ? -15.917 4.462 48.365 1.00 82.19 263 GLY A C 1
ATOM 1948 O O . GLY A 1 263 ? -16.656 5.219 47.727 1.00 82.19 263 GLY A O 1
ATOM 1949 N N . ALA A 1 264 ? -14.616 4.696 48.555 1.00 84.00 264 ALA A N 1
ATOM 1950 C CA . ALA A 1 264 ? -13.897 5.830 47.997 1.00 84.00 264 ALA A CA 1
ATOM 1951 C C . ALA A 1 264 ? -13.260 5.487 46.642 1.00 84.00 264 ALA A C 1
ATOM 1953 O O . ALA A 1 264 ? -12.832 4.360 46.391 1.00 84.00 264 ALA A O 1
ATOM 1954 N N . TRP A 1 265 ? -13.158 6.483 45.760 1.00 84.81 265 TRP A N 1
ATOM 1955 C CA . TRP A 1 265 ? -12.452 6.344 44.487 1.00 84.81 265 TRP A CA 1
ATOM 1956 C C . TRP A 1 265 ? -10.965 6.653 44.652 1.00 84.81 265 TRP A C 1
ATOM 1958 O O . TRP A 1 265 ? -10.586 7.765 45.020 1.00 84.81 265 TRP A O 1
ATOM 1968 N N . ALA A 1 266 ? -10.115 5.688 44.314 1.00 82.88 266 ALA A N 1
ATOM 1969 C CA . ALA A 1 266 ? -8.669 5.832 44.321 1.00 82.88 266 ALA A CA 1
ATOM 1970 C C . ALA A 1 266 ? -8.115 5.950 42.887 1.00 82.88 266 ALA A C 1
ATOM 1972 O O . ALA A 1 266 ? -8.529 5.197 42.003 1.00 82.88 266 ALA A O 1
ATOM 1973 N N . PRO A 1 267 ? -7.140 6.844 42.632 1.00 77.06 267 PRO A N 1
ATOM 1974 C CA . PRO A 1 267 ? -6.472 6.949 41.332 1.00 77.06 267 PRO A CA 1
ATOM 1975 C C . PRO A 1 267 ? -5.444 5.831 41.080 1.00 77.06 267 PRO A C 1
ATOM 1977 O O . PRO A 1 267 ? -4.888 5.726 39.989 1.00 77.06 267 PRO A O 1
ATOM 1980 N N . ARG A 1 268 ? -5.138 5.026 42.105 1.00 81.06 268 ARG A N 1
ATOM 1981 C CA . ARG A 1 268 ? -4.250 3.860 42.032 1.00 81.06 268 ARG A CA 1
ATOM 1982 C C . ARG A 1 268 ? -5.055 2.585 42.290 1.00 81.06 268 ARG A C 1
ATOM 1984 O O . ARG A 1 268 ? -6.080 2.676 42.966 1.00 81.06 268 ARG A O 1
ATOM 1991 N N . PRO A 1 269 ? -4.590 1.419 41.809 1.00 82.50 269 PRO A N 1
ATOM 1992 C CA . PRO A 1 269 ? -5.254 0.148 42.060 1.00 82.50 269 PRO A CA 1
ATOM 1993 C C . PRO A 1 269 ? -5.443 -0.133 43.554 1.00 82.50 269 PRO A C 1
ATOM 1995 O O . PRO A 1 269 ? -4.474 -0.305 44.289 1.00 82.50 269 PRO A O 1
ATOM 1998 N N . VAL A 1 270 ? -6.700 -0.202 43.990 1.00 88.44 270 VAL A N 1
ATOM 1999 C CA . VAL A 1 270 ? -7.097 -0.671 45.323 1.00 88.44 270 VAL A CA 1
ATOM 2000 C C . VAL A 1 270 ? -8.105 -1.800 45.117 1.00 88.44 270 VAL A C 1
ATOM 2002 O O . VAL A 1 270 ? -9.066 -1.601 44.369 1.00 88.44 270 VAL A O 1
ATOM 2005 N N . PRO A 1 271 ? -7.887 -2.994 45.700 1.00 89.06 271 PRO A N 1
ATOM 2006 C CA . PRO A 1 271 ? -8.810 -4.105 45.528 1.00 89.06 271 PRO A CA 1
ATOM 2007 C C . PRO A 1 271 ? -10.139 -3.767 46.204 1.00 89.06 271 PRO A C 1
ATOM 2009 O O . PRO A 1 271 ? -10.170 -3.432 47.386 1.00 89.06 271 PRO A O 1
ATOM 2012 N N . PHE A 1 272 ? -11.236 -3.894 45.459 1.00 89.25 272 PHE A N 1
ATOM 2013 C CA . PHE A 1 272 ? -12.589 -3.809 46.011 1.00 89.25 272 PHE A CA 1
ATOM 2014 C C . PHE A 1 272 ? -12.828 -4.958 46.997 1.00 89.25 272 PHE A C 1
ATOM 2016 O O . PHE A 1 272 ? -13.446 -4.781 48.042 1.00 89.25 272 PHE A O 1
ATOM 2023 N N . HIS A 1 273 ? -12.281 -6.134 46.678 1.00 90.50 273 HIS A N 1
ATOM 2024 C CA . HIS A 1 273 ? -12.149 -7.244 47.610 1.00 90.50 273 HIS A CA 1
ATOM 2025 C C . HIS A 1 273 ? -10.873 -8.026 47.301 1.00 90.50 273 HIS A C 1
ATOM 2027 O O . HIS A 1 273 ? -10.664 -8.462 46.167 1.00 90.50 273 HIS A O 1
ATOM 2033 N N . ALA A 1 274 ? -10.022 -8.216 48.307 1.00 90.06 274 ALA A N 1
ATOM 2034 C CA . ALA A 1 274 ? -8.832 -9.049 48.182 1.00 90.06 274 ALA A CA 1
ATOM 2035 C C . ALA A 1 274 ? -9.184 -10.516 48.452 1.00 90.06 274 ALA A C 1
ATOM 2037 O O . ALA A 1 274 ? -9.982 -10.807 49.343 1.00 90.06 274 ALA A O 1
ATOM 2038 N N . ARG A 1 275 ? -8.578 -11.437 47.702 1.00 88.38 275 ARG A N 1
ATOM 2039 C CA . ARG A 1 275 ? -8.702 -12.894 47.870 1.00 88.38 275 ARG A CA 1
ATOM 2040 C C . ARG A 1 275 ? -10.145 -13.414 47.969 1.00 88.38 275 ARG A C 1
ATOM 2042 O O . ARG A 1 275 ? -10.421 -14.301 48.772 1.00 88.38 275 ARG A O 1
ATOM 2049 N N . LEU A 1 276 ? -11.049 -12.895 47.142 1.00 87.81 276 LEU A N 1
ATOM 2050 C CA . LEU A 1 276 ? -12.436 -13.356 47.082 1.00 87.81 276 LEU A CA 1
ATOM 2051 C C . LEU A 1 276 ? -12.485 -14.817 46.605 1.00 87.81 276 LEU A C 1
ATOM 2053 O O . LEU A 1 276 ? -11.968 -15.134 45.527 1.00 87.81 276 LEU A O 1
ATOM 2057 N N . ALA A 1 277 ? -13.088 -15.706 47.396 1.00 85.75 277 ALA A N 1
ATOM 2058 C CA . ALA A 1 277 ? -13.200 -17.122 47.056 1.00 85.75 277 ALA A CA 1
ATOM 2059 C C . ALA A 1 277 ? -14.332 -17.391 46.047 1.00 85.75 277 ALA A C 1
ATOM 2061 O O . ALA A 1 277 ? -15.300 -16.633 45.938 1.00 85.75 277 ALA A O 1
ATOM 2062 N N . ALA A 1 278 ? -14.253 -18.505 45.308 1.00 78.25 278 ALA A N 1
ATOM 2063 C CA . ALA A 1 278 ? -15.384 -18.946 44.492 1.00 78.25 278 ALA A CA 1
ATOM 2064 C C . ALA A 1 278 ? -16.607 -19.234 45.375 1.00 78.25 278 ALA A C 1
ATOM 2066 O O . ALA A 1 278 ? -16.506 -19.901 46.401 1.00 78.25 278 ALA A O 1
ATOM 2067 N N . GLY A 1 279 ? -17.770 -18.718 44.976 1.00 77.81 279 GLY A N 1
ATOM 2068 C CA . GLY A 1 279 ? -19.001 -18.820 45.767 1.00 77.81 279 GLY A CA 1
ATOM 2069 C C . GLY A 1 279 ? -19.180 -17.732 46.834 1.00 77.81 279 GLY A C 1
ATOM 2070 O O . GLY A 1 279 ? -20.271 -17.614 47.392 1.00 77.81 279 GLY A O 1
ATOM 2071 N N . GLU A 1 280 ? -18.168 -16.902 47.087 1.00 83.25 280 GLU A N 1
ATOM 2072 C CA . GLU A 1 280 ? -18.268 -15.788 48.026 1.00 83.25 280 GLU A CA 1
ATOM 2073 C C . GLU A 1 280 ? -18.952 -14.573 47.377 1.00 83.25 280 GLU A C 1
ATOM 2075 O O . GLU A 1 280 ? -18.888 -14.357 46.164 1.00 83.25 280 GLU A O 1
ATOM 2080 N N . ARG A 1 281 ? -19.667 -13.783 48.183 1.00 86.50 281 ARG A N 1
ATOM 2081 C CA . ARG A 1 281 ? -20.308 -12.537 47.747 1.00 86.50 281 ARG A CA 1
ATOM 2082 C C . ARG A 1 281 ? -19.572 -11.369 48.376 1.00 86.50 281 ARG A C 1
ATOM 2084 O O . ARG A 1 281 ? -19.413 -11.354 49.589 1.00 86.50 281 ARG A O 1
ATOM 2091 N N . ALA A 1 282 ? -19.238 -10.365 47.574 1.00 86.12 282 ALA A N 1
ATOM 2092 C CA . ALA A 1 282 ? -18.746 -9.088 48.077 1.00 86.12 282 ALA A CA 1
ATOM 2093 C C . ALA A 1 282 ? -19.799 -7.999 47.865 1.00 86.12 282 ALA A C 1
ATOM 2095 O O . ALA A 1 282 ? -20.548 -8.012 46.882 1.00 86.12 282 ALA A O 1
ATOM 2096 N N . ARG A 1 283 ? -19.868 -7.060 48.807 1.00 88.25 283 ARG A N 1
ATOM 2097 C CA . ARG A 1 283 ? -20.709 -5.866 48.723 1.00 88.25 283 ARG A CA 1
ATOM 2098 C C . ARG A 1 283 ? -19.909 -4.660 49.179 1.00 88.25 283 ARG A C 1
ATOM 2100 O O . ARG A 1 283 ? -19.078 -4.783 50.071 1.00 88.25 283 ARG A O 1
ATOM 2107 N N . GLY A 1 284 ? -20.197 -3.517 48.584 1.00 84.94 284 GLY A N 1
ATOM 2108 C CA . GLY A 1 284 ? -19.633 -2.233 48.962 1.00 84.94 284 GLY A CA 1
ATOM 2109 C C . GLY A 1 284 ? -20.536 -1.122 48.457 1.00 84.94 284 GLY A C 1
ATOM 2110 O O . GLY A 1 284 ? -21.297 -1.319 47.513 1.00 84.94 284 GLY A O 1
ATOM 2111 N N . ALA A 1 285 ? -20.456 0.039 49.082 1.00 83.31 285 ALA A N 1
ATOM 2112 C CA . ALA A 1 285 ? -21.234 1.200 48.687 1.00 83.31 285 ALA A CA 1
ATOM 2113 C C . ALA A 1 285 ? -20.301 2.215 48.038 1.00 83.31 285 ALA A C 1
ATOM 2115 O O . ALA A 1 285 ? -19.217 2.453 48.548 1.00 83.31 285 ALA A O 1
ATOM 2116 N N . TRP A 1 286 ? -20.703 2.836 46.939 1.00 82.88 286 TRP A N 1
ATOM 2117 C CA . TRP A 1 286 ? -20.005 4.009 46.419 1.00 82.88 286 TRP A CA 1
ATOM 2118 C C . TRP A 1 286 ? -20.542 5.260 47.127 1.00 82.88 286 TRP A C 1
ATOM 2120 O O . TRP A 1 286 ? -21.726 5.574 47.008 1.00 82.88 286 TRP A O 1
ATOM 2130 N N . ASN A 1 287 ? -19.664 5.974 47.844 1.00 68.19 287 ASN A N 1
ATOM 2131 C CA . ASN A 1 287 ? -19.989 7.206 48.570 1.00 68.19 287 ASN A CA 1
ATOM 2132 C C . ASN A 1 287 ? -19.310 8.445 47.948 1.00 68.19 287 ASN A C 1
ATOM 2134 O O . ASN A 1 287 ? -18.249 8.362 47.331 1.00 68.19 287 ASN A O 1
ATOM 2138 N N . ARG A 1 288 ? -19.968 9.610 48.064 1.00 63.06 288 ARG A N 1
ATOM 2139 C CA . ARG A 1 288 ? -19.653 10.863 47.341 1.00 63.06 288 ARG A CA 1
ATOM 2140 C C . ARG A 1 288 ? -18.172 11.267 47.358 1.00 63.06 288 ARG A C 1
ATOM 2142 O O . ARG A 1 288 ? -17.693 11.834 48.332 1.00 63.06 288 ARG A O 1
ATOM 2149 N N . ALA A 1 289 ? -17.547 11.168 46.187 1.00 55.25 289 ALA A N 1
ATOM 2150 C CA . ALA A 1 289 ? -17.007 12.286 45.406 1.00 55.25 289 ALA A CA 1
ATOM 2151 C C . ALA A 1 289 ? -16.799 11.791 43.956 1.00 55.25 289 ALA A C 1
ATOM 2153 O O . ALA A 1 289 ? -15.976 10.909 43.737 1.00 55.25 289 ALA A O 1
ATOM 2154 N N . ALA A 1 290 ? -17.547 12.361 42.995 1.00 58.12 290 ALA A N 1
ATOM 2155 C CA . ALA A 1 290 ? -17.608 12.015 41.554 1.00 58.12 290 ALA A CA 1
ATOM 2156 C C . ALA A 1 290 ? -18.322 10.681 41.210 1.00 58.12 290 ALA A C 1
ATOM 2158 O O . ALA A 1 290 ? -18.227 9.751 42.014 1.00 58.12 290 ALA A O 1
ATOM 2159 N N . PRO A 1 291 ? -19.032 10.552 40.052 1.00 54.50 291 PRO A N 1
ATOM 2160 C CA . PRO A 1 291 ? -19.055 11.412 38.840 1.00 54.50 291 PRO A CA 1
ATOM 2161 C C . PRO A 1 291 ? -20.286 12.327 38.626 1.00 54.50 291 PRO A C 1
ATOM 2163 O O . PRO A 1 291 ? -21.343 12.083 39.201 1.00 54.50 291 PRO A O 1
ATOM 2166 N N . PRO A 1 292 ? -20.194 13.329 37.720 1.00 53.69 292 PRO A N 1
ATOM 2167 C CA . PRO A 1 292 ? -21.319 14.172 37.285 1.00 53.69 292 PRO A CA 1
ATOM 2168 C C . PRO A 1 292 ? -22.173 13.579 36.138 1.00 53.69 292 PRO A C 1
ATOM 2170 O O . PRO A 1 292 ? -23.068 14.259 35.640 1.00 53.69 292 PRO A O 1
ATOM 2173 N N . ALA A 1 293 ? -21.884 12.358 35.669 1.00 63.28 293 ALA A N 1
ATOM 2174 C CA . ALA A 1 293 ? -22.500 11.742 34.486 1.00 63.28 293 ALA A CA 1
ATOM 2175 C C . ALA A 1 293 ? -22.633 10.213 34.633 1.00 63.28 293 ALA A C 1
ATOM 2177 O O . ALA A 1 293 ? -22.125 9.643 35.596 1.00 63.28 293 ALA A O 1
ATOM 2178 N N . ASP A 1 294 ? -23.293 9.560 33.667 1.00 67.62 294 ASP A N 1
ATOM 2179 C CA . ASP A 1 294 ? -23.461 8.100 33.612 1.00 67.62 294 ASP A CA 1
ATOM 2180 C C . ASP A 1 294 ? -22.129 7.346 33.785 1.00 67.62 294 ASP A C 1
ATOM 2182 O O . ASP A 1 294 ? -21.123 7.643 33.136 1.00 67.62 294 ASP A O 1
ATOM 2186 N N . VAL A 1 295 ? -22.150 6.322 34.636 1.00 72.50 295 VAL A N 1
ATOM 2187 C CA . VAL A 1 295 ? -20.981 5.552 35.071 1.00 72.50 295 VAL A CA 1
ATOM 2188 C C . VAL A 1 295 ? -21.072 4.138 34.511 1.00 72.50 295 VAL A C 1
ATOM 2190 O O . VAL A 1 295 ? -22.092 3.462 34.657 1.00 72.50 295 VAL A O 1
ATOM 2193 N N . THR A 1 296 ? -19.994 3.662 33.886 1.00 74.12 296 THR A N 1
ATOM 2194 C CA . THR A 1 296 ? -19.854 2.247 33.515 1.00 74.12 296 THR A CA 1
ATOM 2195 C C . THR A 1 296 ? -18.784 1.614 34.388 1.00 74.12 296 THR A C 1
ATOM 2197 O O . THR A 1 296 ? -17.628 2.031 34.363 1.00 74.12 296 THR A O 1
ATOM 2200 N N . LEU A 1 297 ? -19.188 0.615 35.164 1.00 81.06 297 LEU A N 1
ATOM 2201 C CA . LEU A 1 297 ? -18.338 -0.116 36.088 1.00 81.06 297 LEU A CA 1
ATOM 2202 C C . LEU A 1 297 ? -17.900 -1.430 35.446 1.00 81.06 297 LEU A C 1
ATOM 2204 O O . LEU A 1 297 ? -18.725 -2.146 34.873 1.00 81.06 297 LEU A O 1
ATOM 2208 N N . ALA A 1 298 ? -16.618 -1.752 35.567 1.00 81.62 298 ALA A N 1
ATOM 2209 C CA . ALA A 1 298 ? -16.057 -3.033 35.166 1.00 81.62 298 ALA A CA 1
ATOM 2210 C C . ALA A 1 298 ? -15.488 -3.778 36.368 1.00 81.62 298 ALA A C 1
ATOM 2212 O O . ALA A 1 298 ? -14.735 -3.213 37.157 1.00 81.62 298 ALA A O 1
ATOM 2213 N N . LEU A 1 299 ? -15.827 -5.059 36.468 1.00 85.12 299 LEU A N 1
ATOM 2214 C CA . LEU A 1 299 ? -15.243 -6.001 37.407 1.00 85.12 299 LEU A CA 1
ATOM 2215 C C . LEU A 1 299 ? -14.047 -6.685 36.747 1.00 85.12 299 LEU A C 1
ATOM 2217 O O . LEU A 1 299 ? -14.227 -7.486 35.827 1.00 85.12 299 LEU A O 1
ATOM 2221 N N . VAL A 1 300 ? -12.846 -6.377 37.222 1.00 84.62 300 VAL A N 1
ATOM 2222 C CA . VAL A 1 300 ? -11.590 -6.980 36.765 1.00 84.62 300 VAL A CA 1
ATOM 2223 C C . VAL A 1 300 ? -11.106 -7.972 37.819 1.00 84.62 300 VAL A C 1
ATOM 2225 O O . VAL A 1 300 ? -11.138 -7.676 39.012 1.00 84.62 300 VAL A O 1
ATOM 2228 N N . MET A 1 301 ? -10.680 -9.157 37.376 1.00 84.94 301 MET A N 1
ATOM 2229 C CA . MET A 1 301 ? -10.224 -10.243 38.248 1.00 84.94 301 MET A CA 1
ATOM 2230 C C . MET A 1 301 ? -8.811 -10.667 37.875 1.00 84.94 301 MET A C 1
ATOM 2232 O O . MET A 1 301 ? -8.568 -11.162 36.767 1.00 84.94 301 MET A O 1
ATOM 2236 N N . VAL A 1 302 ? -7.905 -10.553 38.835 1.00 85.19 302 VAL A N 1
ATOM 2237 C CA . VAL A 1 302 ? -6.508 -10.963 38.694 1.00 85.19 302 VAL A CA 1
ATOM 2238 C C . VAL A 1 302 ? -6.124 -11.949 39.793 1.00 85.19 302 VAL A C 1
ATOM 2240 O O . VAL A 1 302 ? -6.876 -12.175 40.749 1.00 85.19 302 VAL A O 1
ATOM 2243 N N . ARG A 1 303 ? -4.964 -12.594 39.640 1.00 86.88 303 ARG A N 1
ATOM 2244 C CA . ARG A 1 303 ? -4.400 -13.419 40.716 1.00 86.88 303 ARG A CA 1
ATOM 2245 C C . ARG A 1 303 ? -4.066 -12.536 41.926 1.00 86.88 303 ARG A C 1
ATOM 2247 O O . ARG A 1 303 ? -3.728 -11.369 41.732 1.00 86.88 303 ARG A O 1
ATOM 2254 N N . PRO A 1 304 ? -4.114 -13.072 43.157 1.00 88.00 304 PRO A N 1
ATOM 2255 C CA . PRO A 1 304 ? -3.758 -12.303 44.338 1.00 88.00 304 PRO A CA 1
ATOM 2256 C C . PRO A 1 304 ? -2.367 -11.667 44.224 1.00 88.00 304 PRO A C 1
ATOM 2258 O O . PRO A 1 304 ? -1.389 -12.369 43.968 1.00 88.00 304 PRO A O 1
ATOM 2261 N N . GLY A 1 305 ? -2.289 -10.350 44.420 1.00 81.88 305 GLY A N 1
ATOM 2262 C CA . GLY A 1 305 ? -1.048 -9.572 44.329 1.00 81.88 305 GLY A CA 1
ATOM 2263 C C . GLY A 1 305 ? -0.577 -9.202 42.915 1.00 81.88 305 GLY A C 1
ATOM 2264 O O . GLY A 1 305 ? 0.485 -8.596 42.793 1.00 81.88 305 GLY A O 1
ATOM 2265 N N . ALA A 1 306 ? -1.328 -9.541 41.864 1.00 83.62 306 ALA A N 1
ATOM 2266 C CA . ALA A 1 306 ? -1.024 -9.125 40.494 1.00 83.62 306 ALA A CA 1
ATOM 2267 C C . ALA A 1 306 ? -1.537 -7.703 40.190 1.00 83.62 306 ALA A C 1
ATOM 2269 O O . ALA A 1 306 ? -2.463 -7.211 40.837 1.00 83.62 306 ALA A O 1
ATOM 2270 N N . ASP A 1 307 ? -0.947 -7.042 39.190 1.00 78.69 307 ASP A N 1
ATOM 2271 C CA . ASP A 1 307 ? -1.359 -5.695 38.782 1.00 78.69 307 ASP A CA 1
ATOM 2272 C C . ASP A 1 307 ? -2.619 -5.753 37.893 1.00 78.69 307 ASP A C 1
ATOM 2274 O O . ASP A 1 307 ? -2.564 -6.310 36.795 1.00 78.69 307 ASP A O 1
ATOM 2278 N N . PRO A 1 308 ? -3.762 -5.164 38.299 1.00 75.31 308 PRO A N 1
ATOM 2279 C CA . PRO A 1 308 ? -4.972 -5.144 37.473 1.00 75.31 308 PRO A CA 1
ATOM 2280 C C . PRO A 1 308 ? -4.863 -4.250 36.233 1.00 75.31 308 PRO A C 1
ATOM 2282 O O . PRO A 1 308 ? -5.703 -4.362 35.333 1.00 75.31 308 PRO A O 1
ATOM 2285 N N . LEU A 1 309 ? -3.871 -3.356 36.170 1.00 75.06 309 LEU A N 1
ATOM 2286 C CA . LEU A 1 309 ? -3.591 -2.552 34.982 1.00 75.06 309 LEU A CA 1
ATOM 2287 C C . LEU A 1 309 ? -2.823 -3.344 33.916 1.00 75.06 309 LEU A C 1
ATOM 2289 O O . LEU A 1 309 ? -2.932 -3.009 32.732 1.00 75.06 309 LEU A O 1
ATOM 2293 N N . ASP A 1 310 ? -2.109 -4.405 34.303 1.00 73.94 310 ASP A N 1
ATOM 2294 C CA . ASP A 1 310 ? -1.491 -5.330 33.359 1.00 73.94 310 ASP A CA 1
ATOM 2295 C C . ASP A 1 310 ? -2.530 -6.334 32.842 1.00 73.94 310 ASP A C 1
ATOM 2297 O O . ASP A 1 310 ? -3.004 -7.233 33.539 1.00 73.94 310 ASP A O 1
ATOM 2301 N N . ARG A 1 311 ? -2.884 -6.189 31.563 1.00 70.44 311 ARG A N 1
ATOM 2302 C CA . ARG A 1 311 ? -3.873 -7.050 30.901 1.00 70.44 311 ARG A CA 1
ATOM 2303 C C . ARG A 1 311 ? -3.433 -8.509 30.796 1.00 70.44 311 ARG A C 1
ATOM 2305 O O . ARG A 1 311 ? -4.293 -9.364 30.599 1.00 70.44 311 ARG A O 1
ATOM 2312 N N . ALA A 1 312 ? -2.137 -8.808 30.892 1.00 75.81 312 ALA A N 1
ATOM 2313 C CA . ALA A 1 312 ? -1.642 -10.183 30.862 1.00 75.81 312 ALA A CA 1
ATOM 2314 C C . ALA A 1 312 ? -2.021 -10.974 32.128 1.00 75.81 312 ALA A C 1
ATOM 2316 O O . ALA A 1 312 ? -2.113 -12.201 32.082 1.00 75.81 312 ALA A O 1
ATOM 2317 N N . GLU A 1 313 ? -2.295 -10.283 33.237 1.00 79.69 313 GLU A N 1
ATOM 2318 C CA . GLU A 1 313 ? -2.650 -10.890 34.526 1.00 79.69 313 GLU A CA 1
ATOM 2319 C C . GLU A 1 313 ? -4.159 -11.138 34.690 1.00 79.69 313 GLU A C 1
ATOM 2321 O O . GLU A 1 313 ? -4.619 -11.673 35.706 1.00 79.69 313 GLU A O 1
ATOM 2326 N N . TRP A 1 314 ? -4.958 -10.775 33.683 1.00 83.19 314 TRP A N 1
ATOM 2327 C CA . TRP A 1 314 ? -6.405 -10.948 33.710 1.00 83.19 314 TRP A CA 1
ATOM 2328 C C . TRP A 1 314 ? -6.773 -12.420 33.571 1.00 83.19 314 TRP A C 1
ATOM 2330 O O . TRP A 1 314 ? -6.463 -13.086 32.586 1.00 83.19 314 TRP A O 1
ATOM 2340 N N . THR A 1 315 ? -7.486 -12.928 34.568 1.00 83.00 315 THR A N 1
ATOM 2341 C CA . THR A 1 315 ? -7.845 -14.352 34.628 1.00 83.00 315 THR A CA 1
ATOM 2342 C C . THR A 1 315 ? -9.117 -14.683 33.847 1.00 83.00 315 THR A C 1
ATOM 2344 O O . THR A 1 315 ? -9.302 -15.820 33.418 1.00 83.00 315 THR A O 1
ATOM 2347 N N . HIS A 1 316 ? -9.997 -13.698 33.663 1.00 84.44 316 HIS A N 1
ATOM 2348 C CA . HIS A 1 316 ? -11.321 -13.849 33.064 1.00 84.44 316 HIS A CA 1
ATOM 2349 C C . HIS A 1 316 ? -11.717 -12.578 32.313 1.00 84.44 316 HIS A C 1
ATOM 2351 O O . HIS A 1 316 ? -11.169 -11.502 32.560 1.00 84.44 316 HIS A O 1
ATOM 2357 N N . ARG A 1 317 ? -12.728 -12.684 31.444 1.00 80.06 317 ARG A N 1
ATOM 2358 C CA . ARG A 1 317 ? -13.341 -11.506 30.811 1.00 80.06 317 ARG A CA 1
ATOM 2359 C C . ARG A 1 317 ? -13.989 -10.592 31.862 1.00 80.06 317 ARG A C 1
ATOM 2361 O O . ARG A 1 317 ? -14.600 -11.112 32.800 1.00 80.06 317 ARG A O 1
ATOM 2368 N N . PRO A 1 318 ? -13.925 -9.259 31.709 1.00 79.94 318 PRO A N 1
ATOM 2369 C CA . PRO A 1 318 ? -14.521 -8.338 32.670 1.00 79.94 318 PRO A CA 1
ATOM 2370 C C . PRO A 1 318 ? -16.055 -8.410 32.657 1.00 79.94 318 PRO A C 1
ATOM 2372 O O . PRO A 1 318 ? -16.682 -8.516 31.600 1.00 79.94 318 PRO A O 1
ATOM 2375 N N . ALA A 1 319 ? -16.677 -8.317 33.835 1.00 80.62 319 ALA A N 1
ATOM 2376 C CA . ALA A 1 319 ? -18.131 -8.179 33.959 1.00 80.62 319 ALA A CA 1
ATOM 2377 C C . ALA A 1 319 ? -18.517 -6.696 34.061 1.00 80.62 319 ALA A C 1
ATOM 2379 O O . ALA A 1 319 ? -17.865 -5.943 34.777 1.00 80.62 319 ALA A O 1
ATOM 2380 N N . LEU A 1 320 ? -19.575 -6.271 33.364 1.00 78.56 320 LEU A N 1
ATOM 2381 C CA . LEU A 1 320 ? -19.958 -4.856 33.267 1.00 78.56 320 LEU A CA 1
ATOM 2382 C C . LEU A 1 320 ? -21.280 -4.564 33.988 1.00 78.56 320 LEU A C 1
ATOM 2384 O O . LEU A 1 320 ? -22.224 -5.348 33.891 1.00 78.56 320 LEU A O 1
ATOM 2388 N N . ALA A 1 321 ? -21.360 -3.404 34.641 1.00 74.56 321 ALA A N 1
ATOM 2389 C CA . ALA A 1 321 ? -22.588 -2.836 35.197 1.00 74.56 321 ALA A CA 1
ATOM 2390 C C . ALA A 1 321 ? -22.692 -1.338 34.875 1.00 74.56 321 ALA A C 1
ATOM 2392 O O . ALA A 1 321 ? -21.682 -0.652 34.723 1.00 74.56 321 ALA A O 1
ATOM 2393 N N . GLN A 1 322 ? -23.918 -0.821 34.767 1.00 76.50 322 GLN A N 1
ATOM 2394 C CA . GLN A 1 322 ? -24.171 0.584 34.444 1.00 76.50 322 GLN A CA 1
ATOM 2395 C C . GLN A 1 322 ? -24.967 1.286 35.535 1.00 76.50 322 GLN A C 1
ATOM 2397 O O . GLN A 1 322 ? -25.956 0.746 36.030 1.00 76.50 322 GLN A O 1
ATOM 2402 N N . VAL A 1 323 ? -24.576 2.522 35.829 1.00 75.50 323 VAL A N 1
ATOM 2403 C CA . VAL A 1 323 ? -25.292 3.421 36.730 1.00 75.50 323 VAL A CA 1
ATOM 2404 C C . VAL A 1 323 ? -25.577 4.716 35.986 1.00 75.50 323 VAL A C 1
ATOM 2406 O O . VAL A 1 323 ? -24.653 5.416 35.575 1.00 75.50 323 VAL A O 1
ATOM 2409 N N . ARG A 1 324 ? -26.856 5.039 35.794 1.00 71.56 324 ARG A N 1
ATOM 2410 C CA . ARG A 1 324 ? -27.260 6.314 35.201 1.00 71.56 324 ARG A CA 1
ATOM 2411 C C . ARG A 1 324 ? -27.308 7.401 36.263 1.00 71.56 324 ARG A C 1
ATOM 2413 O O . ARG A 1 324 ? -27.915 7.189 37.309 1.00 71.56 324 ARG A O 1
ATOM 2420 N N . VAL A 1 325 ? -26.717 8.556 35.976 1.00 70.38 325 VAL A N 1
ATOM 2421 C CA . VAL A 1 325 ? -26.757 9.718 36.871 1.00 70.38 325 VAL A CA 1
ATOM 2422 C C . VAL A 1 325 ? -27.715 10.740 36.270 1.00 70.38 325 VAL A C 1
ATOM 2424 O O . VAL A 1 325 ? -27.420 11.372 35.256 1.00 70.38 325 VAL A O 1
ATOM 2427 N N . ALA A 1 326 ? -28.905 10.858 36.855 1.00 64.75 326 ALA A N 1
ATOM 2428 C CA . ALA A 1 326 ? -29.925 11.786 36.392 1.00 64.75 326 ALA A CA 1
ATOM 2429 C C . ALA A 1 326 ? -29.504 13.237 36.678 1.00 64.75 326 ALA A C 1
ATOM 2431 O O . ALA A 1 326 ? -29.038 13.567 37.771 1.00 64.75 326 ALA A O 1
ATOM 2432 N N . ALA A 1 327 ? -29.688 14.110 35.684 1.00 55.72 327 ALA A N 1
ATOM 2433 C CA . ALA A 1 327 ? -29.516 15.547 35.854 1.00 55.72 327 ALA A CA 1
ATOM 2434 C C . ALA A 1 327 ? -30.620 16.116 36.775 1.00 55.72 327 ALA A C 1
ATOM 2436 O O . ALA A 1 327 ? -31.722 15.558 36.803 1.00 55.72 327 ALA A O 1
ATOM 2437 N N . PRO A 1 328 ? -30.366 17.228 37.493 1.00 56.09 328 PRO A N 1
ATOM 2438 C CA . PRO A 1 328 ? -31.393 17.925 38.266 1.00 56.09 328 PRO A CA 1
ATOM 2439 C C . PRO A 1 328 ? -32.637 18.222 37.411 1.00 56.09 328 PRO A C 1
ATOM 2441 O O . PRO A 1 328 ? -32.523 18.490 36.213 1.00 56.09 328 PRO A O 1
ATOM 2444 N N . SER A 1 329 ? -33.819 18.179 38.027 1.00 52.47 329 SER A N 1
ATOM 2445 C CA . SER A 1 329 ? -35.152 18.155 37.395 1.00 52.47 329 SER A CA 1
ATOM 2446 C C . SER A 1 329 ? -35.519 19.330 36.468 1.00 52.47 329 SER A C 1
ATOM 2448 O O . SER A 1 329 ? -36.584 19.292 35.856 1.00 52.47 329 SER A O 1
ATOM 2450 N N . ASP A 1 330 ? -34.654 20.332 36.298 1.00 47.44 330 ASP A N 1
ATOM 2451 C CA . ASP A 1 330 ? -34.926 21.542 35.504 1.00 47.44 330 ASP A CA 1
ATOM 2452 C C . ASP A 1 330 ? -34.534 21.435 34.014 1.00 47.44 330 ASP A C 1
ATOM 2454 O O . ASP A 1 330 ? -34.752 22.361 33.226 1.00 47.44 330 ASP A O 1
ATOM 2458 N N . ALA A 1 331 ? -33.990 20.299 33.565 1.00 47.62 331 ALA A N 1
ATOM 2459 C CA . ALA A 1 331 ? -33.635 20.099 32.159 1.00 47.62 331 ALA A CA 1
ATOM 2460 C C . ALA A 1 331 ? -34.847 19.633 31.318 1.00 47.62 331 ALA A C 1
ATOM 2462 O O . ALA A 1 331 ? -35.257 18.473 31.373 1.00 47.62 331 ALA A O 1
ATOM 2463 N N . ARG A 1 332 ? -35.415 20.537 30.499 1.00 37.41 332 ARG A N 1
ATOM 2464 C CA . ARG A 1 332 ? -36.578 20.268 29.619 1.00 37.41 332 ARG A CA 1
ATOM 2465 C C . ARG A 1 332 ? -36.403 18.997 28.767 1.00 37.41 332 ARG A C 1
ATOM 2467 O O . ARG A 1 332 ? -35.373 18.845 28.100 1.00 37.41 332 ARG A O 1
ATOM 2474 N N . PRO A 1 333 ? -37.436 18.143 28.639 1.00 45.84 333 PRO A N 1
ATOM 2475 C CA . PRO A 1 333 ? -37.392 17.024 27.715 1.00 45.84 333 PRO A CA 1
ATOM 2476 C C . PRO A 1 333 ? -37.618 17.549 26.293 1.00 45.84 333 PRO A C 1
ATOM 2478 O O . PRO A 1 333 ? -38.517 18.353 26.051 1.00 45.84 333 PRO A O 1
ATOM 2481 N N . SER A 1 334 ? -36.849 17.076 25.313 1.00 36.62 334 SER A N 1
ATOM 2482 C CA . SER A 1 334 ? -37.267 17.205 23.914 1.00 36.62 334 SER A CA 1
ATOM 2483 C C . SER A 1 334 ? -37.451 15.817 23.286 1.00 36.62 334 SER A C 1
ATOM 2485 O O . SER A 1 334 ? -36.993 14.801 23.810 1.00 36.62 334 SER A O 1
ATOM 2487 N N . ARG A 1 335 ? -38.282 15.755 22.251 1.00 47.22 335 ARG A N 1
ATOM 2488 C CA . ARG A 1 335 ? -38.936 14.543 21.729 1.00 47.22 335 ARG A CA 1
ATOM 2489 C C . ARG A 1 335 ? -38.046 13.735 20.756 1.00 47.22 335 ARG A C 1
ATOM 2491 O O . ARG A 1 335 ? -36.972 14.220 20.385 1.00 47.22 335 ARG A O 1
ATOM 2498 N N . PRO A 1 336 ? -38.439 12.500 20.376 1.00 51.62 336 PRO A N 1
ATOM 2499 C CA . PRO A 1 336 ? -37.589 11.561 19.646 1.00 51.62 336 PRO A CA 1
ATOM 2500 C C . PRO A 1 336 ? -37.774 11.660 18.121 1.00 51.62 336 PRO A C 1
ATOM 2502 O O . PRO A 1 336 ? -38.891 11.799 17.636 1.00 51.62 336 PRO A O 1
ATOM 2505 N N . TRP A 1 337 ? -36.679 11.539 17.365 1.00 39.03 337 TRP A N 1
ATOM 2506 C CA . TRP A 1 337 ? -36.682 11.325 15.911 1.00 39.03 337 TRP A CA 1
ATOM 2507 C C . TRP A 1 337 ? -36.172 9.909 15.630 1.00 39.03 337 TRP A C 1
ATOM 2509 O O . TRP A 1 337 ? -34.972 9.646 15.627 1.00 39.03 337 TRP A O 1
ATOM 2519 N N . THR A 1 338 ? -37.102 8.972 15.461 1.00 45.47 338 THR A N 1
ATOM 2520 C CA . THR A 1 338 ? -36.848 7.544 15.205 1.00 45.47 338 THR A CA 1
ATOM 2521 C C . THR A 1 338 ? -36.658 7.209 13.723 1.00 45.47 338 THR A C 1
ATOM 2523 O O . THR A 1 338 ? -36.346 6.072 13.391 1.00 45.47 338 THR A O 1
ATOM 2526 N N . THR A 1 339 ? -36.772 8.174 12.813 1.00 47.41 339 THR A N 1
ATOM 2527 C CA . THR A 1 339 ? -36.789 7.914 11.365 1.00 47.41 339 THR A CA 1
ATOM 2528 C C . THR A 1 339 ? -35.406 7.868 10.703 1.00 47.41 339 THR A C 1
ATOM 2530 O O . THR A 1 339 ? -35.244 7.185 9.697 1.00 47.41 339 THR A O 1
ATOM 2533 N N . LEU A 1 340 ? -34.366 8.482 11.282 1.00 49.19 340 LEU A N 1
ATOM 2534 C CA . LEU A 1 340 ? -33.018 8.494 10.678 1.00 49.19 340 LEU A CA 1
ATOM 2535 C C . LEU A 1 340 ? -32.142 7.288 11.066 1.00 49.19 340 LEU A C 1
ATOM 2537 O O . LEU A 1 340 ? -31.276 6.880 10.296 1.00 49.19 340 LEU A O 1
ATOM 2541 N N . ALA A 1 341 ? -32.404 6.657 12.216 1.00 49.88 341 ALA A N 1
ATOM 2542 C CA . ALA A 1 341 ? -31.680 5.457 12.650 1.00 49.88 341 ALA A CA 1
ATOM 2543 C C . ALA A 1 341 ? -32.001 4.225 11.779 1.00 49.88 341 ALA A C 1
ATOM 2545 O O . ALA A 1 341 ? -31.129 3.389 11.551 1.00 49.88 341 ALA A O 1
ATOM 2546 N N . GLY A 1 342 ? -33.226 4.138 11.245 1.00 46.25 342 GLY A N 1
ATOM 2547 C CA . GLY A 1 342 ? -33.629 3.062 10.332 1.00 46.25 342 GLY A CA 1
ATOM 2548 C C . GLY A 1 342 ? -32.922 3.130 8.974 1.00 46.25 342 GLY A C 1
ATOM 2549 O O . GLY A 1 342 ? -32.481 2.104 8.459 1.00 46.25 342 GLY A O 1
ATOM 2550 N N . LEU A 1 343 ? -32.728 4.339 8.433 1.00 53.53 343 LEU A N 1
ATOM 2551 C CA . LEU A 1 343 ? -31.998 4.555 7.176 1.00 53.53 343 LEU A CA 1
ATOM 2552 C C . LEU A 1 343 ? -30.506 4.207 7.304 1.00 53.53 343 LEU A C 1
ATOM 2554 O O . LEU A 1 343 ? -29.919 3.653 6.376 1.00 53.53 343 LEU A O 1
ATOM 2558 N N . PHE A 1 344 ? -29.909 4.458 8.473 1.00 51.78 344 PHE A N 1
ATOM 2559 C CA . PHE A 1 344 ? -28.509 4.133 8.750 1.00 51.78 344 PHE A CA 1
ATOM 2560 C C . PHE A 1 344 ? -28.252 2.618 8.812 1.00 51.78 344 PHE A C 1
ATOM 2562 O O . PHE A 1 344 ? -27.309 2.124 8.198 1.00 51.78 344 PHE A O 1
ATOM 2569 N N . VAL A 1 345 ? -29.123 1.854 9.482 1.00 53.09 345 VAL A N 1
ATOM 2570 C CA . VAL A 1 345 ? -29.001 0.384 9.552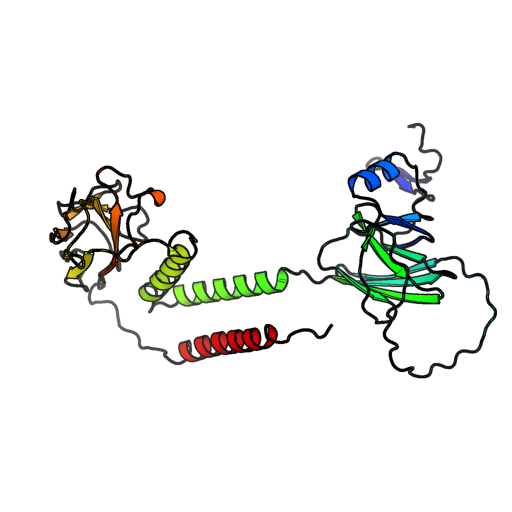 1.00 53.09 345 VAL A CA 1
ATOM 2571 C C . VAL A 1 345 ? -29.223 -0.260 8.177 1.00 53.09 345 VAL A C 1
ATOM 2573 O O . VAL A 1 345 ? -28.496 -1.182 7.806 1.00 53.09 345 VAL A O 1
ATOM 2576 N N . ALA A 1 346 ? -30.164 0.262 7.382 1.00 50.38 346 ALA A N 1
ATOM 2577 C CA . ALA A 1 346 ? -30.415 -0.221 6.024 1.00 50.38 346 ALA A CA 1
ATOM 2578 C C . ALA A 1 346 ? -29.219 0.015 5.079 1.00 50.38 346 ALA A C 1
ATOM 2580 O O . ALA A 1 346 ? -28.873 -0.869 4.293 1.00 50.38 346 ALA A O 1
ATOM 2581 N N . ALA A 1 347 ? -28.537 1.161 5.194 1.00 51.94 347 ALA A N 1
ATOM 2582 C CA . ALA A 1 347 ? -27.353 1.473 4.390 1.00 51.94 347 ALA A CA 1
ATOM 2583 C C . ALA A 1 347 ? -26.153 0.563 4.719 1.00 51.94 347 ALA A C 1
ATOM 2585 O O . ALA A 1 347 ? -25.448 0.114 3.810 1.00 51.94 347 ALA A O 1
ATOM 2586 N N . VAL A 1 348 ? -25.955 0.238 6.003 1.00 52.62 348 VAL A N 1
ATOM 2587 C CA . VAL A 1 348 ? -24.902 -0.682 6.475 1.00 52.62 348 VAL A CA 1
ATOM 2588 C C . VAL A 1 348 ? -25.189 -2.133 6.057 1.00 52.62 348 VAL A C 1
ATOM 2590 O O . VAL A 1 348 ? -24.284 -2.854 5.637 1.00 52.62 348 VAL A O 1
ATOM 2593 N N . ALA A 1 349 ? -26.452 -2.567 6.093 1.00 54.91 349 ALA A N 1
ATOM 2594 C CA . ALA A 1 349 ? -26.836 -3.914 5.664 1.00 54.91 349 ALA A CA 1
ATOM 2595 C C . ALA A 1 349 ? -26.707 -4.115 4.139 1.00 54.91 349 ALA A C 1
ATOM 2597 O O . ALA A 1 349 ? -26.237 -5.162 3.689 1.00 54.91 349 ALA A O 1
ATOM 2598 N N . ALA A 1 350 ? -27.066 -3.107 3.334 1.00 51.34 350 ALA A N 1
ATOM 2599 C CA . ALA A 1 350 ? -26.950 -3.169 1.875 1.00 51.34 350 ALA A CA 1
ATOM 2600 C C . ALA A 1 350 ? -25.486 -3.250 1.400 1.00 51.34 350 ALA A C 1
ATOM 2602 O O . ALA A 1 350 ? -25.176 -3.978 0.454 1.00 51.34 350 ALA A O 1
ATOM 2603 N N . THR A 1 351 ? -24.568 -2.566 2.090 1.00 53.25 351 THR A N 1
ATOM 2604 C CA . THR A 1 351 ? -23.126 -2.635 1.800 1.00 53.25 351 THR A CA 1
ATOM 2605 C C . THR A 1 351 ? -22.513 -3.976 2.210 1.00 53.25 351 THR A C 1
ATOM 2607 O O . THR A 1 351 ? -21.698 -4.521 1.464 1.00 53.25 351 THR A O 1
ATOM 2610 N N . ALA A 1 352 ? -22.960 -4.570 3.321 1.00 53.66 352 ALA A N 1
ATOM 2611 C CA . ALA A 1 352 ? -22.531 -5.905 3.742 1.00 53.66 352 ALA A CA 1
ATOM 2612 C C . ALA A 1 352 ? -23.001 -7.020 2.781 1.00 53.66 352 ALA A C 1
ATOM 2614 O O . ALA A 1 352 ? -22.232 -7.926 2.453 1.00 53.66 352 ALA A O 1
ATOM 2615 N N . LEU A 1 353 ? -24.234 -6.936 2.263 1.00 52.59 353 LEU A N 1
ATOM 2616 C CA . LEU A 1 353 ? -24.782 -7.913 1.307 1.00 52.59 353 LEU A CA 1
ATOM 2617 C C . LEU A 1 353 ? -24.126 -7.829 -0.081 1.00 52.59 353 LEU A C 1
ATOM 2619 O O . LEU A 1 353 ? -23.925 -8.860 -0.728 1.00 52.59 353 LEU A O 1
ATOM 2623 N N . ALA A 1 354 ? -23.738 -6.629 -0.523 1.00 51.75 354 ALA A N 1
ATOM 2624 C CA . ALA A 1 354 ? -22.974 -6.445 -1.757 1.00 51.75 354 ALA A CA 1
ATOM 2625 C C . ALA A 1 354 ? -21.556 -7.049 -1.662 1.00 51.75 354 ALA A C 1
ATOM 2627 O O . ALA A 1 354 ? -21.048 -7.590 -2.644 1.00 51.75 354 ALA A O 1
ATOM 2628 N N . TRP A 1 355 ? -20.939 -7.022 -0.474 1.00 46.50 355 TRP A N 1
ATOM 2629 C CA . TRP A 1 355 ? -19.628 -7.629 -0.208 1.00 46.50 355 TRP A CA 1
ATOM 2630 C C . TRP A 1 355 ? -19.674 -9.160 -0.097 1.00 46.50 355 TRP A C 1
ATOM 2632 O O . TRP A 1 355 ? -18.750 -9.832 -0.554 1.00 46.50 355 TRP A O 1
ATOM 2642 N N . GLY A 1 356 ? -20.757 -9.732 0.440 1.00 44.69 356 GLY A N 1
ATOM 2643 C CA . GLY A 1 356 ? -20.903 -11.186 0.586 1.00 44.69 356 GLY A CA 1
ATOM 2644 C C . GLY A 1 356 ? -20.995 -11.951 -0.742 1.00 44.69 356 GLY A C 1
ATOM 2645 O O . GLY A 1 356 ? -20.508 -13.073 -0.838 1.00 44.69 356 GLY A O 1
ATOM 2646 N N . ARG A 1 357 ? -21.560 -11.342 -1.793 1.00 46.75 357 ARG A N 1
ATOM 2647 C CA . ARG A 1 357 ? -21.687 -11.976 -3.122 1.00 46.75 357 ARG A CA 1
ATOM 2648 C C . ARG A 1 357 ? -20.418 -11.889 -3.980 1.00 46.75 357 ARG A C 1
ATOM 2650 O O . ARG A 1 357 ? -20.294 -12.632 -4.946 1.00 46.75 357 ARG A O 1
ATOM 2657 N N . ALA A 1 358 ? -19.471 -11.015 -3.632 1.00 44.44 358 ALA A N 1
ATOM 2658 C CA . ALA A 1 358 ? -18.220 -10.845 -4.377 1.00 44.44 358 ALA A CA 1
ATOM 2659 C C . ALA A 1 358 ? -17.121 -11.845 -3.964 1.00 44.44 358 ALA A C 1
ATOM 2661 O O . ALA A 1 358 ? -16.166 -12.045 -4.710 1.00 44.44 358 ALA A O 1
ATOM 2662 N N . LEU A 1 359 ? -17.258 -12.488 -2.798 1.00 42.41 359 LEU A N 1
ATOM 2663 C CA . LEU A 1 359 ? -16.275 -13.428 -2.243 1.00 42.41 359 LEU A CA 1
ATOM 2664 C C . LEU A 1 359 ? -16.585 -14.908 -2.542 1.00 42.41 359 LEU A C 1
ATOM 2666 O O . LEU A 1 359 ? -15.777 -15.767 -2.205 1.00 42.41 359 LEU A O 1
ATOM 2670 N N . SER A 1 360 ? -17.718 -15.223 -3.181 1.00 37.50 360 SER A N 1
ATOM 2671 C CA . SER A 1 360 ? -18.180 -16.603 -3.413 1.00 37.50 360 SER A CA 1
ATOM 2672 C C . SER A 1 360 ? -18.094 -17.089 -4.866 1.00 37.50 360 SER A C 1
ATOM 2674 O O . SER A 1 360 ? -18.662 -18.129 -5.187 1.00 37.50 360 SER A O 1
ATOM 2676 N N . THR A 1 361 ? -17.377 -16.394 -5.754 1.00 35.66 361 THR A N 1
ATOM 2677 C CA . THR A 1 361 ? -17.131 -16.903 -7.115 1.00 35.66 361 THR A CA 1
ATOM 2678 C C . THR A 1 361 ? -15.786 -17.641 -7.179 1.00 35.66 361 THR A C 1
ATOM 2680 O O . THR A 1 361 ? -14.735 -16.996 -7.144 1.00 35.66 361 THR A O 1
ATOM 2683 N N . PRO A 1 362 ? -15.762 -18.987 -7.254 1.00 40.47 362 PRO A N 1
ATOM 2684 C CA . PRO A 1 362 ? -14.533 -19.709 -7.556 1.00 40.47 362 PRO A CA 1
ATOM 2685 C C . PRO A 1 362 ? -14.129 -19.415 -9.008 1.00 40.47 362 PRO A C 1
ATOM 2687 O O . PRO A 1 362 ? -14.933 -19.545 -9.931 1.00 40.47 362 PRO A O 1
ATOM 2690 N N . ARG A 1 363 ? -12.881 -18.977 -9.208 1.00 38.25 363 ARG A N 1
ATOM 2691 C CA . ARG A 1 363 ? -12.298 -18.780 -10.544 1.00 38.25 363 ARG A CA 1
ATOM 2692 C C . ARG A 1 363 ? -12.099 -20.152 -11.211 1.00 38.25 363 ARG A C 1
ATOM 2694 O O . ARG A 1 363 ? -11.463 -20.995 -10.579 1.00 38.25 363 ARG A O 1
ATOM 2701 N N . PRO A 1 364 ? -12.593 -20.392 -12.440 1.00 39.66 364 PRO A N 1
ATOM 2702 C CA . PRO A 1 364 ? -12.199 -21.574 -13.196 1.00 39.66 364 PRO A CA 1
ATOM 2703 C C . PRO A 1 364 ? -10.747 -21.418 -13.677 1.00 39.66 364 PRO A C 1
ATOM 2705 O O . PRO A 1 364 ? -10.304 -20.299 -13.955 1.00 39.66 364 PRO A O 1
ATOM 2708 N N . LEU A 1 365 ? -10.036 -22.551 -13.677 1.00 40.19 365 LEU A N 1
ATOM 2709 C CA . LEU A 1 365 ? -8.630 -22.731 -14.058 1.00 40.19 365 LEU A CA 1
ATOM 2710 C C . LEU A 1 365 ? -8.341 -22.327 -15.507 1.00 40.19 365 LEU A C 1
ATOM 2712 O O . LEU A 1 365 ? -9.214 -22.577 -16.369 1.00 40.19 365 LEU A O 1
#

Solvent-accessible surface area (backbone atoms only — not comparable to full-atom values): 21050 Å² total; per-residue (Å²): 134,68,97,80,56,90,71,52,42,79,76,42,82,55,100,88,50,73,43,64,44,61,84,83,61,76,64,64,42,39,50,13,62,38,66,44,45,36,52,62,70,56,33,50,50,37,58,74,66,60,75,61,57,64,71,50,39,38,35,30,45,96,46,90,60,62,74,72,47,70,76,78,56,75,79,68,81,82,77,87,72,95,74,78,92,72,75,91,66,85,62,71,62,41,45,46,79,77,39,89,48,100,50,38,36,32,33,43,34,36,31,84,46,58,28,31,44,36,36,76,45,79,54,61,90,41,58,42,31,22,52,72,82,33,79,48,74,65,37,43,20,66,67,44,17,30,26,37,67,30,54,56,44,77,43,46,34,40,37,40,56,48,66,75,56,54,65,56,49,51,50,51,52,53,51,50,52,49,52,50,57,50,56,67,38,92,85,44,47,68,69,50,51,52,53,53,49,53,51,60,58,66,66,48,86,72,61,89,76,49,49,80,49,49,45,46,49,44,48,46,61,45,63,38,51,74,62,58,69,31,39,37,38,38,38,52,73,33,76,71,62,72,51,24,24,30,29,38,30,48,58,91,51,100,56,62,32,18,35,29,58,89,13,44,74,31,79,56,95,38,55,38,38,70,57,45,45,44,59,48,69,51,77,39,44,44,50,78,71,83,65,95,48,67,43,41,37,34,39,44,41,20,50,66,93,55,58,83,86,43,73,88,47,50,66,35,47,67,29,67,32,58,35,38,40,50,74,73,92,83,68,80,86,80,84,87,80,75,70,63,63,56,56,51,54,51,54,56,50,54,55,52,56,60,53,60,66,70,75,71,70,83,80,81,132

Foldseek 3Di:
DPPPCPQWAWPDDDPVDTDTDRPPDDPQKAKAAEEDEDALVVLVVCVVVVVDDCRHYKYFYPDPGPPFLDPPVVDDPDPDDDDDDDDPPQDDWDKDWPDDDPFKTKIKTADQAWIKMKGNAFDDPFKWKDKQNHTFDWTQISNGTTMTIDGHGITIMMIGGDDPCPVVVVVVVVVVVVLVVVCPPPPCVPPSVVVVVVVVVVPPPPAVPAAADQWAWEWPPLEEAQFDKIKIKIAGPFQDDWQWQKWKWWPPDPATWTQDCAQDTDSADHGVDARAGHRHMGMHMNGDDDDNFKTKIKIFIFHGPDGSVPPVRTRHDIHIDIHGHDDPPPDDDDDDDPPVVVVVVVVVVVVVVVVVVVPPDDDDD

pLDDT: mean 74.85, std 18.76, range [34.62, 96.94]